Protein AF-A0A3C1NM26-F1 (afdb_monomer_lite)

Structure (mmCIF, N/CA/C/O backbone):
data_AF-A0A3C1NM26-F1
#
_entry.id   AF-A0A3C1NM26-F1
#
loop_
_atom_site.group_PDB
_atom_site.id
_atom_site.type_symbol
_atom_site.label_atom_id
_atom_site.label_alt_id
_atom_site.label_comp_id
_atom_site.label_asym_id
_atom_site.label_entity_id
_atom_site.label_seq_id
_atom_site.pdbx_PDB_ins_code
_atom_site.Cartn_x
_atom_site.Cartn_y
_atom_site.Cartn_z
_atom_site.occupancy
_atom_site.B_iso_or_equiv
_atom_site.auth_seq_id
_atom_site.auth_comp_id
_atom_site.auth_asym_id
_atom_site.auth_atom_id
_atom_site.pdbx_PDB_model_num
ATOM 1 N N . MET A 1 1 ? -6.626 4.880 2.590 1.00 86.81 1 MET A N 1
ATOM 2 C CA . MET A 1 1 ? -6.699 4.182 1.285 1.00 86.81 1 MET A CA 1
ATOM 3 C C . MET A 1 1 ? -6.363 5.218 0.241 1.00 86.81 1 MET A C 1
ATOM 5 O O . MET A 1 1 ? -7.243 5.890 -0.277 1.00 86.81 1 MET A O 1
ATOM 9 N N . ASP A 1 2 ? -5.076 5.455 0.057 1.00 85.88 2 ASP A N 1
ATOM 10 C CA . ASP A 1 2 ? -4.601 6.745 -0.456 1.00 85.88 2 ASP A CA 1
ATOM 11 C C . ASP A 1 2 ? -4.598 6.778 -1.980 1.00 85.88 2 ASP A C 1
ATOM 13 O O . ASP A 1 2 ? -4.963 7.789 -2.575 1.00 85.88 2 ASP A O 1
ATOM 17 N N . GLU A 1 3 ? -4.393 5.615 -2.599 1.00 87.75 3 GLU A N 1
ATOM 18 C CA . GLU A 1 3 ? -4.635 5.379 -4.024 1.00 87.75 3 GLU A CA 1
ATOM 19 C C . GLU A 1 3 ? -6.073 5.726 -4.453 1.00 87.75 3 GLU A C 1
ATOM 21 O O . GLU A 1 3 ? -6.319 6.004 -5.627 1.00 87.75 3 GLU A O 1
ATOM 26 N N . ASN A 1 4 ? -7.035 5.823 -3.520 1.00 86.75 4 ASN A N 1
ATOM 27 C CA . ASN A 1 4 ? -8.385 6.309 -3.835 1.00 86.75 4 ASN A CA 1
ATOM 28 C C . ASN A 1 4 ? -8.391 7.764 -4.332 1.00 86.75 4 ASN A C 1
ATOM 30 O O . ASN A 1 4 ? -9.404 8.188 -4.877 1.00 86.75 4 ASN A O 1
ATOM 34 N N . GLN A 1 5 ? -7.291 8.521 -4.227 1.00 84.62 5 GLN A N 1
ATOM 35 C CA . GLN A 1 5 ? -7.141 9.813 -4.913 1.00 84.62 5 GLN A CA 1
ATOM 36 C C . GLN A 1 5 ? -7.329 9.704 -6.438 1.00 84.62 5 GLN A C 1
ATOM 38 O O . GLN A 1 5 ? -7.802 10.647 -7.072 1.00 84.62 5 GLN A O 1
ATOM 43 N N . HIS A 1 6 ? -6.995 8.545 -7.016 1.00 84.19 6 HIS A N 1
ATOM 44 C CA . HIS A 1 6 ? -7.166 8.251 -8.437 1.00 84.19 6 HIS A CA 1
ATOM 45 C C . HIS A 1 6 ? -8.546 7.647 -8.747 1.00 84.19 6 HIS A C 1
ATOM 47 O O . HIS A 1 6 ? -8.940 7.582 -9.911 1.00 84.19 6 HIS A O 1
ATOM 53 N N . SER A 1 7 ? -9.301 7.232 -7.723 1.00 84.12 7 SER A N 1
ATOM 54 C CA . SER A 1 7 ? -10.631 6.638 -7.882 1.00 84.12 7 SER A CA 1
ATOM 55 C C . SER A 1 7 ? -11.644 7.650 -8.402 1.00 84.12 7 SER A C 1
ATOM 57 O O . SER A 1 7 ? -11.643 8.807 -7.988 1.00 84.12 7 SER A O 1
ATOM 59 N N . LYS A 1 8 ? -12.563 7.225 -9.274 1.00 82.00 8 LYS A N 1
ATOM 60 C CA . LYS A 1 8 ? -13.692 8.069 -9.705 1.00 82.00 8 LYS A CA 1
ATOM 61 C C . LYS A 1 8 ? -14.776 8.184 -8.630 1.00 82.00 8 LYS A C 1
ATOM 63 O O . LYS A 1 8 ? -15.408 9.228 -8.520 1.00 82.00 8 LYS A O 1
ATOM 68 N N . THR A 1 9 ? -14.973 7.127 -7.845 1.00 84.00 9 THR A N 1
ATOM 69 C CA . THR A 1 9 ? -16.092 6.971 -6.902 1.00 84.00 9 THR A CA 1
ATOM 70 C C . THR A 1 9 ? -15.680 7.251 -5.460 1.00 84.00 9 THR A C 1
ATOM 72 O O . THR A 1 9 ? -16.409 7.909 -4.723 1.00 84.00 9 THR A O 1
ATOM 75 N N . ASN A 1 10 ? -14.490 6.793 -5.065 1.00 84.69 10 ASN A N 1
ATOM 76 C CA . ASN A 1 10 ? -14.032 6.816 -3.677 1.00 84.69 10 ASN A CA 1
ATOM 77 C C . ASN A 1 10 ? -12.999 7.914 -3.381 1.00 84.69 10 ASN A C 1
ATOM 79 O O . ASN A 1 10 ? -12.420 7.931 -2.293 1.00 84.69 10 ASN A O 1
ATOM 83 N N . ASN A 1 11 ? -12.749 8.840 -4.310 1.00 82.38 11 ASN A N 1
ATOM 84 C CA . ASN A 1 11 ? -11.894 9.989 -4.016 1.00 82.38 11 ASN A CA 1
ATOM 85 C C . ASN A 1 11 ? -12.541 10.919 -2.974 1.00 82.38 11 ASN A C 1
ATOM 87 O O . ASN A 1 11 ? -13.745 10.880 -2.711 1.00 82.38 11 ASN A O 1
ATOM 91 N N . ALA A 1 12 ? -11.731 11.786 -2.364 1.00 82.81 12 ALA A N 1
ATOM 92 C CA . ALA A 1 12 ? -12.215 12.706 -1.339 1.00 82.81 12 ALA A CA 1
ATOM 93 C C . ALA A 1 12 ? -13.245 13.731 -1.865 1.00 82.81 12 ALA A C 1
ATOM 95 O O . ALA A 1 12 ? -14.026 14.270 -1.075 1.00 82.81 12 ALA A O 1
ATOM 96 N N . GLY A 1 13 ? -13.294 13.965 -3.179 1.00 75.69 13 GLY A N 1
ATOM 97 C CA . GLY A 1 13 ? -14.232 14.879 -3.829 1.00 75.69 13 GLY A CA 1
ATOM 98 C C . GLY A 1 13 ? -13.979 16.351 -3.515 1.00 75.69 13 GLY A C 1
ATOM 99 O O . GLY A 1 13 ? -14.905 17.148 -3.606 1.00 75.69 13 GLY A O 1
ATOM 100 N N . TYR A 1 14 ? -12.764 16.709 -3.090 1.00 71.75 14 TYR A N 1
ATOM 101 C CA . TYR A 1 14 ? -12.382 18.109 -2.943 1.00 71.75 14 TYR A CA 1
ATOM 102 C C . TYR A 1 14 ? -11.959 18.663 -4.299 1.00 71.75 14 TYR A C 1
ATOM 104 O O . TYR A 1 14 ? -11.082 18.109 -4.963 1.00 71.75 14 TYR A O 1
ATOM 112 N N . GLU A 1 15 ? -12.600 19.751 -4.701 1.00 63.25 15 GLU A N 1
ATOM 113 C CA . GLU A 1 15 ? -12.245 20.493 -5.901 1.00 63.25 15 GLU A CA 1
ATOM 114 C C . GLU A 1 15 ? -11.021 21.365 -5.609 1.00 63.25 15 GLU A C 1
ATOM 116 O O . GLU A 1 15 ? -10.991 22.107 -4.626 1.00 63.25 15 GLU A O 1
ATOM 121 N N . ASN A 1 16 ? -10.006 21.278 -6.466 1.00 62.09 16 ASN A N 1
ATOM 122 C CA . ASN A 1 16 ? -8.919 22.250 -6.483 1.00 62.09 16 ASN A CA 1
ATOM 123 C C . ASN A 1 16 ? -9.292 23.366 -7.458 1.00 62.09 16 ASN A C 1
ATOM 125 O O . ASN A 1 16 ? -9.842 23.098 -8.527 1.00 62.09 16 ASN A O 1
ATOM 129 N N . SER A 1 17 ? -8.952 24.611 -7.128 1.00 60.31 17 SER A N 1
ATOM 130 C CA . SER A 1 17 ? -9.047 25.698 -8.096 1.00 60.31 17 SER A CA 1
ATOM 131 C C . SER A 1 17 ? -8.070 25.442 -9.247 1.00 60.31 17 SER A C 1
ATOM 133 O O . SER A 1 17 ? -6.880 25.209 -9.041 1.00 60.31 17 SER A O 1
ATOM 135 N N . SER A 1 18 ? -8.570 25.467 -10.481 1.00 62.97 18 SER A N 1
ATOM 136 C CA . SER A 1 18 ? -7.730 25.399 -11.674 1.00 62.97 18 SER A CA 1
ATOM 137 C C . SER A 1 18 ? -7.394 26.809 -12.148 1.00 62.97 18 SER A C 1
ATOM 139 O O . SER A 1 18 ? -8.299 27.610 -12.385 1.00 62.97 18 SER A O 1
ATOM 141 N N . SER A 1 19 ? -6.112 27.104 -12.348 1.00 64.56 19 SER A N 1
ATOM 142 C CA . SER A 1 19 ? -5.678 28.247 -13.151 1.00 64.56 19 SER A CA 1
ATOM 143 C C . SER A 1 19 ? -5.248 27.753 -14.532 1.00 64.56 19 SER A C 1
ATOM 145 O O . SER A 1 19 ? -4.568 26.736 -14.665 1.00 64.56 19 SER A O 1
ATOM 147 N N . MET A 1 20 ? -5.666 28.455 -15.584 1.00 67.06 20 MET A N 1
ATOM 148 C CA . MET A 1 20 ? -5.214 28.158 -16.940 1.00 67.06 20 MET A CA 1
ATOM 149 C C . MET A 1 20 ? -3.918 28.927 -17.192 1.00 67.06 20 MET A C 1
ATOM 151 O O . MET A 1 20 ? -3.912 30.159 -17.223 1.00 67.06 20 MET A O 1
ATOM 155 N N . ASN A 1 21 ? -2.806 28.206 -17.333 1.00 68.62 21 ASN A N 1
ATOM 156 C CA . ASN A 1 21 ? -1.536 28.823 -17.700 1.00 68.62 21 ASN A CA 1
ATOM 157 C C . ASN A 1 21 ? -1.625 29.414 -19.112 1.00 68.62 21 ASN A C 1
ATOM 159 O O . ASN A 1 21 ? -2.194 28.801 -20.011 1.00 68.62 21 ASN A O 1
ATOM 163 N N . LYS A 1 22 ? -1.018 30.592 -19.322 1.00 75.12 22 LYS A N 1
ATOM 164 C CA . LYS A 1 22 ? -0.986 31.256 -20.641 1.00 75.12 22 LYS A CA 1
ATOM 165 C C . LYS A 1 22 ? -0.245 30.439 -21.707 1.00 75.12 22 LYS A C 1
ATOM 167 O O . LYS A 1 22 ? -0.529 30.602 -22.885 1.00 75.12 22 LYS A O 1
ATOM 172 N N . ASN A 1 23 ? 0.663 29.560 -21.281 1.00 79.44 23 ASN A N 1
ATOM 173 C CA . ASN A 1 23 ? 1.383 28.616 -22.129 1.00 79.44 23 ASN A CA 1
ATOM 174 C C . ASN A 1 23 ? 1.141 27.201 -21.583 1.00 79.44 23 ASN A C 1
ATOM 176 O O . ASN A 1 23 ? 1.541 26.904 -20.456 1.00 79.44 23 ASN A O 1
ATOM 180 N N . LEU A 1 24 ? 0.475 26.346 -22.359 1.00 78.44 24 LEU A N 1
ATOM 181 C CA . LEU A 1 24 ? 0.232 24.938 -22.029 1.00 78.44 24 LEU A CA 1
ATOM 182 C C . LEU A 1 24 ? 1.109 24.058 -22.924 1.00 78.44 24 LEU A C 1
ATOM 184 O O . LEU A 1 24 ? 1.136 24.258 -24.137 1.00 78.44 24 LEU A O 1
ATOM 188 N N . THR A 1 25 ? 1.821 23.093 -22.337 1.00 79.88 25 THR A N 1
ATOM 189 C CA . THR A 1 25 ? 2.513 22.047 -23.107 1.00 79.88 25 THR A CA 1
ATOM 190 C C . THR A 1 25 ? 1.538 20.924 -23.463 1.00 79.88 25 THR A C 1
ATOM 192 O O . THR A 1 25 ? 0.480 20.801 -22.836 1.00 79.88 25 THR A O 1
ATOM 195 N N . ALA A 1 26 ? 1.881 20.082 -24.440 1.00 76.31 26 ALA A N 1
ATOM 196 C CA . ALA A 1 26 ? 1.062 18.922 -24.799 1.00 76.31 26 ALA A CA 1
ATOM 197 C C . ALA A 1 26 ? 0.849 17.989 -23.590 1.00 76.31 26 ALA A C 1
ATOM 199 O O . ALA A 1 26 ? -0.273 17.578 -23.309 1.00 76.31 26 ALA A O 1
ATOM 200 N N . GLU A 1 27 ? 1.886 17.779 -22.777 1.00 72.38 27 GLU A N 1
ATOM 201 C CA . GLU A 1 27 ? 1.822 16.956 -21.562 1.00 72.38 27 GLU A CA 1
ATOM 202 C C . GLU A 1 27 ? 0.942 17.579 -20.470 1.00 72.38 27 GLU A C 1
ATOM 204 O O . GLU A 1 27 ? 0.434 16.875 -19.595 1.00 72.38 27 GLU A O 1
ATOM 209 N N . ALA A 1 28 ? 0.791 18.908 -20.459 1.00 70.75 28 ALA A N 1
ATOM 210 C CA . ALA A 1 28 ? -0.127 19.590 -19.553 1.00 70.75 28 ALA A CA 1
ATOM 211 C C . ALA A 1 28 ? -1.585 19.411 -20.005 1.00 70.75 28 ALA A C 1
ATOM 213 O O . ALA A 1 28 ? -2.465 19.240 -19.164 1.00 70.75 28 ALA A O 1
ATOM 214 N N . ILE A 1 29 ? -1.837 19.406 -21.318 1.00 71.88 29 ILE A N 1
ATOM 215 C CA . ILE A 1 29 ? -3.165 19.164 -21.898 1.00 71.88 29 ILE A CA 1
ATOM 216 C C . ILE A 1 29 ? -3.600 17.715 -21.651 1.00 71.88 29 ILE A C 1
ATOM 218 O O . ILE A 1 29 ? -4.702 17.495 -21.147 1.00 71.88 29 ILE A O 1
ATOM 222 N N . ASP A 1 30 ? -2.720 16.743 -21.892 1.00 69.69 30 ASP A N 1
ATOM 223 C CA . ASP A 1 30 ? -2.999 15.325 -21.632 1.00 69.69 30 ASP A CA 1
ATOM 224 C C . ASP A 1 30 ? -3.295 15.062 -20.150 1.00 69.69 30 ASP A C 1
ATOM 226 O O . ASP A 1 30 ? -4.220 14.323 -19.810 1.00 69.69 30 ASP A O 1
ATOM 230 N N . ARG A 1 31 ? -2.575 15.735 -19.242 1.00 66.75 31 ARG A N 1
ATOM 231 C CA . ARG A 1 31 ? -2.843 15.679 -17.796 1.00 66.75 31 ARG A CA 1
ATOM 232 C C . ARG A 1 31 ? -4.226 16.203 -17.419 1.00 66.75 31 ARG A C 1
ATOM 234 O O . ARG A 1 31 ? -4.862 15.651 -16.523 1.00 66.75 31 ARG A O 1
ATOM 241 N N . ILE A 1 32 ? -4.701 17.249 -18.094 1.00 67.44 32 ILE A N 1
ATOM 242 C CA . ILE A 1 32 ? -6.042 17.812 -17.873 1.00 67.44 32 ILE A CA 1
ATOM 243 C C . ILE A 1 32 ? -7.125 16.856 -18.396 1.00 67.44 32 ILE A C 1
ATOM 245 O O . ILE A 1 32 ? -8.176 16.718 -17.772 1.00 67.44 32 ILE A O 1
ATOM 249 N N . GLN A 1 33 ? -6.867 16.163 -19.507 1.00 62.53 33 GLN A N 1
ATOM 250 C CA . GLN A 1 33 ? -7.799 15.202 -20.110 1.00 62.53 33 GLN A CA 1
ATOM 251 C C . GLN A 1 33 ? -7.782 13.816 -19.421 1.00 62.53 33 GLN A C 1
ATOM 253 O O . GLN A 1 33 ? -8.712 13.025 -19.574 1.00 62.53 33 GLN A O 1
ATOM 258 N N . GLY A 1 34 ? -6.743 13.519 -18.636 1.00 55.00 34 GLY A N 1
ATOM 259 C CA . GLY A 1 34 ? -6.292 12.171 -18.276 1.00 55.00 34 GLY A CA 1
ATOM 260 C C . GLY A 1 34 ? -7.009 11.405 -17.156 1.00 55.00 34 GLY A C 1
ATOM 261 O O . GLY A 1 34 ? -6.389 10.533 -16.547 1.00 55.00 34 GLY A O 1
ATOM 262 N N . LYS A 1 35 ? -8.294 11.635 -16.864 1.00 56.75 35 LYS A N 1
ATOM 263 C CA . LYS A 1 35 ? -9.039 10.713 -15.975 1.00 56.75 35 LYS A CA 1
ATOM 264 C C . LYS A 1 35 ? -9.728 9.616 -16.794 1.00 56.75 35 LYS A C 1
ATOM 266 O O . LYS A 1 35 ? -10.926 9.677 -17.051 1.00 56.75 35 LYS A O 1
ATOM 271 N N . SER A 1 36 ? -8.935 8.615 -17.195 1.00 56.78 36 SER A N 1
ATOM 272 C CA . SER A 1 36 ? -9.355 7.441 -17.987 1.00 56.78 36 SER A CA 1
ATOM 273 C C . SER A 1 36 ? -10.564 6.695 -17.405 1.00 56.78 36 SER A C 1
ATOM 275 O O . SER A 1 36 ? -10.820 6.792 -16.210 1.00 56.78 36 SER A O 1
ATOM 277 N N . ASP A 1 37 ? -11.229 5.852 -18.200 1.00 57.34 37 ASP A N 1
ATOM 278 C CA . ASP A 1 37 ? -12.373 5.014 -17.788 1.00 57.34 37 ASP A CA 1
ATOM 279 C C . ASP A 1 37 ? -12.078 3.860 -16.827 1.00 57.34 37 ASP A C 1
ATOM 281 O O . ASP A 1 37 ? -13.012 3.245 -16.317 1.00 57.34 37 ASP A O 1
ATOM 285 N N . LYS A 1 38 ? -10.808 3.597 -16.507 1.00 69.12 38 LYS A N 1
ATOM 286 C CA . LYS A 1 38 ? -10.444 2.583 -15.512 1.00 69.12 38 LYS A CA 1
ATOM 287 C C . LYS A 1 38 ? -10.829 3.013 -14.092 1.00 69.12 38 LYS A C 1
ATOM 289 O O . LYS A 1 38 ? -10.622 4.159 -13.690 1.00 69.12 38 LYS A O 1
ATOM 294 N N . GLU A 1 39 ? -11.349 2.063 -13.317 1.00 81.19 39 GLU A N 1
ATOM 295 C CA . GLU A 1 39 ? -11.580 2.229 -11.883 1.00 81.19 39 GLU A CA 1
ATOM 296 C C . GLU A 1 39 ? -10.255 2.054 -11.129 1.00 81.19 39 GLU A C 1
ATOM 298 O O . GLU A 1 39 ? -9.791 0.939 -10.906 1.00 81.19 39 GLU A O 1
ATOM 303 N N . TYR A 1 40 ? -9.612 3.171 -10.786 1.00 87.19 40 TYR A N 1
ATOM 304 C CA . TYR A 1 40 ? -8.427 3.184 -9.925 1.00 87.19 40 TYR A CA 1
ATOM 305 C C . TYR A 1 40 ? -8.799 3.292 -8.443 1.00 87.19 40 TYR A C 1
ATOM 307 O O . TYR A 1 40 ? -9.935 3.602 -8.073 1.00 87.19 40 TYR A O 1
ATOM 315 N N . GLY A 1 41 ? -7.792 3.113 -7.592 1.00 88.69 41 GLY A N 1
ATOM 316 C CA . GLY A 1 41 ? -7.929 3.140 -6.144 1.00 88.69 41 GLY A CA 1
ATOM 317 C C . GLY A 1 41 ? -8.073 1.757 -5.527 1.00 88.69 41 GLY A C 1
ATOM 318 O O . GLY A 1 41 ? -8.192 0.746 -6.213 1.00 88.69 41 GLY A O 1
ATOM 319 N N . VAL A 1 42 ? -8.004 1.740 -4.201 1.00 92.25 42 VAL A N 1
ATOM 320 C CA . VAL A 1 42 ? -8.078 0.543 -3.371 1.00 92.25 42 VAL A CA 1
ATOM 321 C C . VAL A 1 42 ? -9.489 -0.024 -3.388 1.00 92.25 42 VAL A C 1
ATOM 323 O O . VAL A 1 42 ? -10.437 0.592 -2.892 1.00 92.25 42 VAL A O 1
ATOM 326 N N . ASN A 1 43 ? -9.584 -1.258 -3.860 1.00 92.56 43 ASN A N 1
ATOM 327 C CA . ASN A 1 43 ? -10.767 -2.091 -3.798 1.00 92.56 43 ASN A CA 1
ATOM 328 C C . ASN A 1 43 ? -10.634 -3.030 -2.601 1.00 92.56 43 ASN A C 1
ATOM 330 O O . ASN A 1 43 ? -9.824 -3.953 -2.623 1.00 92.56 43 ASN A O 1
ATOM 334 N N . ILE A 1 44 ? -11.426 -2.816 -1.550 1.00 95.44 44 ILE A N 1
ATOM 335 C CA . ILE A 1 44 ? -11.491 -3.762 -0.430 1.00 95.44 44 ILE A CA 1
ATOM 336 C C . ILE A 1 44 ? -12.366 -4.941 -0.853 1.00 95.44 44 ILE A C 1
ATOM 338 O O . ILE A 1 44 ? -13.558 -4.778 -1.110 1.00 95.44 44 ILE A O 1
ATOM 342 N N . ARG A 1 45 ? -11.782 -6.137 -0.911 1.00 96.12 45 ARG A N 1
ATOM 343 C CA . ARG A 1 45 ? -12.486 -7.380 -1.254 1.00 96.12 45 ARG A CA 1
ATOM 344 C C . ARG A 1 45 ? -13.075 -8.043 -0.028 1.00 96.12 45 ARG A C 1
ATOM 346 O O . ARG A 1 45 ? -14.202 -8.538 -0.059 1.00 96.12 45 ARG A O 1
ATOM 353 N N . LYS A 1 46 ? -12.317 -8.050 1.067 1.00 97.06 46 LYS A N 1
ATOM 354 C CA . LYS A 1 46 ? -12.700 -8.765 2.280 1.00 97.06 46 LYS A CA 1
ATOM 355 C C . LYS A 1 46 ? -12.090 -8.121 3.513 1.00 97.06 46 LYS A C 1
ATOM 357 O O . LYS A 1 46 ? -10.936 -7.712 3.503 1.00 97.06 46 LYS A O 1
ATOM 362 N N . VAL A 1 47 ? -12.853 -8.106 4.601 1.00 98.06 47 VAL A N 1
ATOM 363 C CA . VAL A 1 47 ? -12.347 -7.799 5.941 1.00 98.06 47 VAL A CA 1
ATOM 364 C C . VAL A 1 47 ? -12.821 -8.898 6.877 1.00 98.06 47 VAL A C 1
ATOM 366 O O . VAL A 1 47 ? -14.017 -9.197 6.937 1.00 98.06 47 VAL A O 1
ATOM 369 N N . THR A 1 48 ? -11.894 -9.530 7.591 1.00 98.12 48 THR A N 1
ATOM 370 C CA . THR A 1 48 ? -12.209 -10.633 8.506 1.00 98.12 48 THR A CA 1
ATOM 371 C C . THR A 1 48 ? -11.461 -10.509 9.816 1.00 98.12 48 THR A C 1
ATOM 373 O O . THR A 1 48 ? -10.414 -9.879 9.885 1.00 98.12 48 THR A O 1
ATOM 376 N N . THR A 1 49 ? -11.926 -11.197 10.853 1.00 97.12 49 THR A N 1
ATOM 377 C CA . THR A 1 49 ? -11.087 -11.519 12.011 1.00 97.12 49 THR A CA 1
ATOM 378 C C . THR A 1 49 ? -9.863 -12.329 11.571 1.00 97.12 49 THR A C 1
ATOM 380 O O . THR A 1 49 ? -9.835 -12.886 10.468 1.00 97.12 49 THR A O 1
ATOM 383 N N . ALA A 1 50 ? -8.874 -12.467 12.457 1.00 95.88 50 ALA A N 1
ATOM 384 C CA . ALA A 1 50 ? -7.731 -13.357 12.238 1.00 95.88 50 ALA A CA 1
ATOM 385 C C . ALA A 1 50 ? -8.140 -14.805 11.885 1.00 95.88 50 ALA A C 1
ATOM 387 O O . ALA A 1 50 ? -7.443 -15.473 11.131 1.00 95.88 50 ALA A O 1
ATOM 388 N N . THR A 1 51 ? -9.290 -15.271 12.386 1.00 95.81 51 THR A N 1
ATOM 389 C CA . THR A 1 51 ? -9.837 -16.618 12.138 1.00 95.81 51 THR A CA 1
ATOM 390 C C . THR A 1 51 ? -10.665 -16.727 10.853 1.00 95.81 51 THR A C 1
ATOM 392 O O . THR A 1 51 ? -11.214 -17.788 10.575 1.00 95.81 51 THR A O 1
ATOM 395 N N . GLY A 1 52 ? -10.800 -15.646 10.077 1.00 96.56 52 GLY A N 1
ATOM 396 C CA . GLY A 1 52 ? -11.528 -15.643 8.804 1.00 96.56 52 GLY A CA 1
ATOM 397 C C . GLY A 1 52 ? -13.020 -15.305 8.893 1.00 96.56 52 GLY A C 1
ATOM 398 O O . GLY A 1 52 ? -13.687 -15.270 7.857 1.00 96.56 52 GLY A O 1
ATOM 399 N N . THR A 1 53 ? -13.550 -14.995 10.081 1.00 96.94 53 THR A N 1
ATOM 400 C CA . THR A 1 53 ? -14.950 -14.573 10.250 1.00 96.94 53 THR A CA 1
ATOM 401 C C . THR A 1 53 ? -15.155 -13.175 9.658 1.00 96.94 53 THR A C 1
ATOM 403 O O . THR A 1 53 ? -14.402 -12.271 10.026 1.00 96.94 53 THR A O 1
ATOM 406 N N . PRO A 1 54 ? -16.149 -12.946 8.778 1.00 97.88 54 PRO A N 1
ATOM 407 C CA . PRO A 1 54 ? -16.402 -11.625 8.204 1.00 97.88 54 PRO A CA 1
ATOM 408 C C . PRO A 1 54 ? -16.639 -10.546 9.267 1.00 97.88 54 PRO A C 1
ATOM 410 O O . PRO A 1 54 ? -17.383 -10.760 10.225 1.00 97.88 54 PRO A O 1
ATOM 413 N N . LEU A 1 55 ? -16.027 -9.378 9.077 1.00 97.94 55 LEU A N 1
ATOM 414 C CA . LEU A 1 55 ? -16.255 -8.187 9.895 1.00 97.94 55 LEU A CA 1
ATOM 415 C C . LEU A 1 55 ? -17.123 -7.186 9.139 1.00 97.94 55 LEU A C 1
ATOM 417 O O . LEU A 1 55 ? -17.019 -7.050 7.921 1.00 97.94 55 LEU A O 1
ATOM 421 N N . LYS A 1 56 ? -17.963 -6.454 9.874 1.00 97.38 56 LYS A N 1
ATOM 422 C CA . LYS A 1 56 ? -18.691 -5.318 9.309 1.00 97.38 56 LYS A CA 1
ATOM 423 C C . LYS A 1 56 ? -17.721 -4.158 9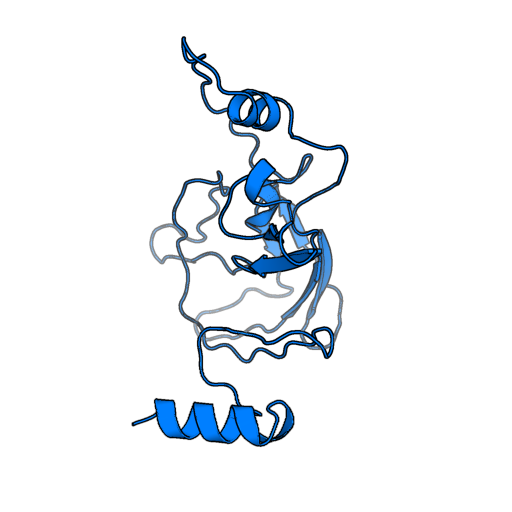.118 1.00 97.38 56 LYS A C 1
ATOM 425 O O . LYS A 1 56 ? -16.929 -3.848 10.007 1.00 97.38 56 LYS A O 1
ATOM 430 N N . TYR A 1 57 ? -17.792 -3.519 7.961 1.00 96.94 57 TYR A N 1
ATOM 431 C CA . TYR A 1 57 ? -17.014 -2.328 7.667 1.00 96.94 57 TYR A CA 1
ATOM 432 C C . TYR A 1 57 ? -17.817 -1.376 6.784 1.00 96.94 57 TYR A C 1
ATOM 434 O O . TYR A 1 57 ? -18.797 -1.758 6.145 1.00 96.94 57 TYR A O 1
ATOM 442 N N . THR A 1 58 ? -17.415 -0.112 6.771 1.00 96.25 58 THR A N 1
ATOM 443 C CA . THR A 1 58 ? -17.994 0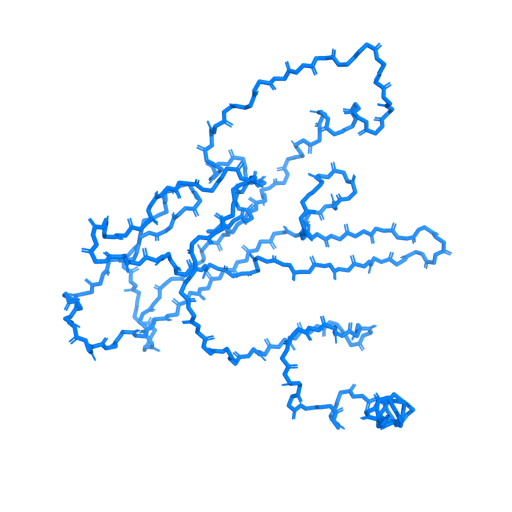.927 5.920 1.00 96.25 58 THR A CA 1
ATOM 444 C C . THR A 1 58 ? -16.863 1.663 5.224 1.00 96.25 58 THR A C 1
ATOM 446 O O . THR A 1 58 ? -15.956 2.175 5.884 1.00 96.25 58 THR A O 1
ATOM 449 N N . ILE A 1 59 ? -16.916 1.711 3.894 1.00 93.88 59 ILE A N 1
ATOM 450 C CA . ILE A 1 59 ? -16.027 2.547 3.087 1.00 93.88 59 ILE A CA 1
ATOM 451 C C . ILE A 1 59 ? -16.661 3.929 2.986 1.00 93.88 59 ILE A C 1
ATOM 453 O O . ILE A 1 59 ? -17.809 4.067 2.576 1.00 93.88 59 ILE A O 1
ATOM 457 N N . GLN A 1 60 ? -15.900 4.947 3.363 1.00 91.38 60 GLN A N 1
ATOM 458 C CA . GLN A 1 60 ? -16.262 6.346 3.223 1.00 91.38 60 GLN A CA 1
ATOM 459 C C . GLN A 1 60 ? -15.126 7.053 2.490 1.00 91.38 60 GLN A C 1
ATOM 461 O O . GLN A 1 60 ? -14.159 7.503 3.112 1.00 91.38 60 GLN A O 1
ATOM 466 N N . LYS A 1 61 ? -15.260 7.153 1.163 1.00 91.06 61 LYS A N 1
ATOM 467 C CA . LYS A 1 61 ? -14.271 7.768 0.271 1.00 91.06 61 LYS A CA 1
ATOM 468 C C . LYS A 1 61 ? -12.874 7.145 0.457 1.00 91.06 61 LYS A C 1
ATOM 470 O O . LYS A 1 61 ? -12.686 5.960 0.185 1.00 91.06 61 LYS A O 1
ATOM 475 N N . THR A 1 62 ? -11.887 7.897 0.948 1.00 90.56 62 THR A N 1
ATOM 476 C CA . THR A 1 62 ? -10.504 7.411 1.102 1.00 90.56 62 THR A CA 1
ATOM 477 C C . THR A 1 62 ? -10.274 6.671 2.426 1.00 90.56 62 THR A C 1
ATOM 479 O O . THR A 1 62 ? -9.141 6.282 2.730 1.00 90.56 62 THR A O 1
ATOM 482 N N . MET A 1 63 ? -11.324 6.486 3.234 1.00 91.75 63 MET A N 1
ATOM 483 C CA . MET A 1 63 ? -11.274 5.912 4.581 1.00 91.75 63 MET A CA 1
ATOM 484 C C . MET A 1 63 ? -12.172 4.681 4.707 1.00 91.75 63 MET A C 1
ATOM 486 O O . MET A 1 63 ? -13.209 4.579 4.058 1.00 91.75 63 MET A O 1
ATOM 490 N N . MET A 1 64 ? -11.778 3.744 5.568 1.00 94.75 64 MET A N 1
ATOM 491 C CA . MET A 1 64 ? -12.578 2.574 5.923 1.00 94.75 64 MET A CA 1
ATOM 492 C C . MET A 1 64 ? -12.714 2.514 7.442 1.00 94.75 64 MET A C 1
ATOM 494 O O . MET A 1 64 ? -11.712 2.568 8.154 1.00 94.75 64 MET A O 1
ATOM 498 N N . ARG A 1 65 ? -13.946 2.376 7.936 1.00 94.88 65 ARG A N 1
ATOM 499 C CA . ARG A 1 65 ? -14.222 2.071 9.343 1.00 94.88 65 ARG A CA 1
ATOM 500 C C . ARG A 1 65 ? -14.516 0.585 9.475 1.00 94.88 65 ARG A C 1
ATOM 502 O O . ARG A 1 65 ? -15.401 0.090 8.787 1.00 94.88 65 ARG A O 1
ATOM 509 N N . VAL A 1 66 ? -13.801 -0.101 10.360 1.00 95.44 66 VAL A N 1
ATOM 510 C CA . VAL A 1 66 ? -14.079 -1.497 10.723 1.00 95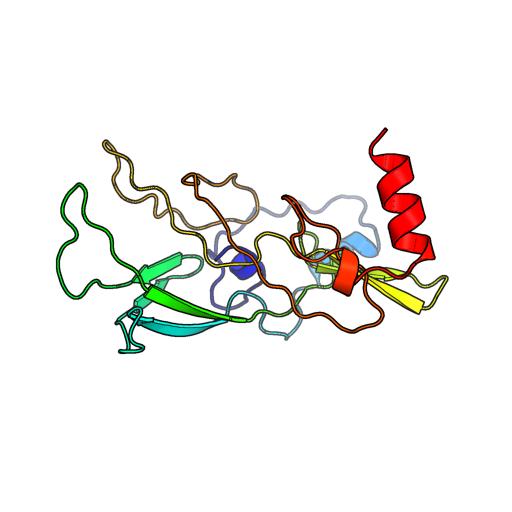.44 66 VAL A CA 1
ATOM 511 C C . VAL A 1 66 ? -14.804 -1.507 12.064 1.00 95.44 66 VAL A C 1
ATOM 513 O O . VAL A 1 66 ? -14.306 -0.946 13.040 1.00 95.44 66 VAL A O 1
ATOM 516 N N . ASP A 1 67 ? -15.973 -2.137 12.112 1.00 94.19 67 ASP A N 1
ATOM 517 C CA . ASP A 1 67 ? -16.777 -2.231 13.325 1.00 94.19 67 ASP A CA 1
ATOM 518 C C . ASP A 1 67 ? -16.319 -3.457 14.128 1.00 94.19 67 ASP A C 1
ATOM 520 O O . ASP A 1 67 ? -16.491 -4.609 13.714 1.00 94.19 67 ASP A O 1
ATOM 524 N N . LEU A 1 68 ? -15.696 -3.209 15.282 1.00 94.75 68 LEU A N 1
ATOM 525 C CA . LEU A 1 68 ? -15.206 -4.276 16.149 1.00 94.75 68 LEU A CA 1
ATOM 526 C C . LEU A 1 68 ? -16.375 -5.001 16.838 1.00 94.75 68 LEU A C 1
ATOM 528 O O . LEU A 1 68 ? -17.296 -4.339 17.318 1.00 94.75 68 LEU A O 1
ATOM 532 N N . PRO A 1 69 ? -16.330 -6.342 16.977 1.00 92.75 69 PRO A N 1
ATOM 533 C CA . PRO A 1 69 ? -17.379 -7.088 17.675 1.00 92.75 69 PRO A CA 1
ATOM 534 C C . PRO A 1 69 ? -17.523 -6.709 19.151 1.00 92.75 69 PRO A C 1
ATOM 536 O O . PRO A 1 69 ? -18.591 -6.896 19.725 1.00 92.75 69 PRO A O 1
ATOM 539 N N . GLN A 1 70 ? -16.440 -6.230 19.769 1.00 93.62 70 GLN A N 1
ATOM 540 C CA . GLN A 1 70 ? -16.374 -5.780 21.157 1.00 93.62 70 GLN A CA 1
ATOM 541 C C . GLN A 1 70 ? -15.490 -4.526 21.253 1.00 93.62 70 GLN A C 1
ATOM 543 O O . GLN A 1 70 ? -14.523 -4.417 20.492 1.00 93.62 70 GLN A O 1
ATOM 548 N N . PRO A 1 71 ? -15.772 -3.598 22.188 1.00 93.44 71 PRO A N 1
ATOM 549 C CA . PRO A 1 71 ? -14.910 -2.445 22.432 1.00 93.44 71 PRO A CA 1
ATOM 550 C C . PRO A 1 71 ? -13.481 -2.862 22.799 1.00 93.44 71 PRO A C 1
ATOM 552 O O . PRO A 1 71 ? -13.282 -3.711 23.669 1.00 93.44 71 PRO A O 1
ATOM 555 N N . LEU A 1 72 ? -12.491 -2.227 22.169 1.00 93.56 72 LEU A N 1
ATOM 556 C CA . LEU A 1 72 ? -11.076 -2.459 22.453 1.00 93.56 72 LEU A CA 1
ATOM 557 C C . LEU A 1 72 ? -10.627 -1.576 23.624 1.00 93.56 72 LEU A C 1
ATOM 559 O O . LEU A 1 72 ? -10.577 -0.353 23.500 1.00 93.56 72 LEU A O 1
ATOM 563 N N . LYS A 1 73 ? -10.314 -2.186 24.769 1.00 92.50 73 LYS A N 1
ATOM 564 C CA . LYS A 1 73 ? -9.826 -1.468 25.958 1.00 92.50 73 LYS A CA 1
ATOM 565 C C . LYS A 1 73 ? -8.321 -1.167 25.854 1.00 92.50 73 LYS A C 1
ATOM 567 O O . LYS A 1 73 ? -7.616 -1.863 25.120 1.00 92.50 73 LYS A O 1
ATOM 572 N N . PRO A 1 74 ? -7.793 -0.189 26.617 1.00 92.25 74 PRO A N 1
ATOM 573 C CA . PRO A 1 74 ? -6.356 0.076 26.672 1.00 92.25 74 PRO A CA 1
ATOM 574 C C . PRO A 1 74 ? -5.536 -1.191 26.955 1.00 92.25 74 PRO A C 1
ATOM 576 O O . PRO A 1 74 ? -5.906 -2.003 27.803 1.00 92.25 74 PRO A O 1
ATOM 579 N N . GLY A 1 75 ? -4.436 -1.370 26.221 1.00 92.81 75 GLY A N 1
ATOM 580 C CA . GLY A 1 75 ? -3.551 -2.537 26.330 1.00 92.81 75 GLY A CA 1
ATOM 581 C C . GLY A 1 75 ? -4.052 -3.809 25.635 1.00 92.81 75 GLY A C 1
ATOM 582 O O . GLY A 1 75 ? -3.300 -4.776 25.532 1.00 92.81 75 GLY A O 1
ATOM 583 N N . GLN A 1 76 ? -5.287 -3.833 25.125 1.00 95.12 76 GLN A N 1
ATOM 584 C CA . GLN A 1 76 ? -5.781 -4.967 24.348 1.00 95.12 76 GLN A CA 1
ATOM 585 C C . GLN A 1 76 ? -5.301 -4.914 22.896 1.00 95.12 76 GLN A C 1
ATOM 587 O O . GLN A 1 76 ? -5.043 -3.852 22.331 1.00 95.12 76 GLN A O 1
ATOM 592 N N . ARG A 1 77 ? -5.233 -6.093 22.272 1.00 94.25 77 ARG A N 1
ATOM 593 C CA . ARG A 1 77 ? -4.866 -6.266 20.867 1.00 94.25 77 ARG A CA 1
ATOM 594 C C . ARG A 1 77 ? -6.021 -6.893 20.101 1.00 94.25 77 ARG A C 1
ATOM 596 O O . ARG A 1 77 ? -6.600 -7.880 20.545 1.00 94.25 77 ARG A O 1
ATOM 603 N N . PHE A 1 78 ? -6.289 -6.362 18.915 1.00 95.00 78 PHE A N 1
ATOM 604 C CA . PHE A 1 78 ? -7.185 -6.966 17.937 1.00 95.00 78 PHE A CA 1
ATOM 605 C C . PHE A 1 78 ? -6.411 -7.252 16.650 1.00 95.00 78 PHE A C 1
ATOM 607 O O . PHE A 1 78 ? -5.612 -6.425 16.212 1.00 95.00 78 PHE A O 1
ATOM 614 N N . VAL A 1 79 ? -6.620 -8.432 16.068 1.00 95.94 79 VAL A N 1
ATOM 615 C CA . VAL A 1 79 ? -5.974 -8.854 14.819 1.00 95.94 79 VAL A CA 1
ATOM 616 C C . VAL A 1 79 ? -7.059 -9.180 13.804 1.00 95.94 79 VAL A C 1
ATOM 618 O O . VAL A 1 79 ? -7.994 -9.933 14.089 1.00 95.94 79 VAL A O 1
ATOM 621 N N . PHE A 1 80 ? -6.925 -8.602 12.620 1.00 96.69 80 PHE A N 1
ATOM 622 C CA . PHE A 1 80 ? -7.859 -8.748 11.518 1.00 96.69 80 PHE A CA 1
ATOM 623 C C . PHE A 1 80 ? -7.094 -8.784 10.202 1.00 96.69 80 PHE A C 1
ATOM 625 O O . PHE A 1 80 ? -5.953 -8.329 10.126 1.00 96.69 80 PHE A O 1
ATOM 632 N N . ASN A 1 81 ? -7.742 -9.328 9.183 1.00 97.44 81 ASN A N 1
ATOM 633 C CA . ASN A 1 81 ? -7.205 -9.442 7.841 1.00 97.44 81 ASN A CA 1
ATOM 634 C C . ASN A 1 81 ? -7.990 -8.513 6.919 1.00 97.44 81 ASN A C 1
ATOM 636 O O . ASN A 1 81 ? -9.206 -8.349 7.073 1.00 97.44 81 ASN A O 1
ATOM 640 N N . VAL A 1 82 ? -7.290 -7.946 5.945 1.00 97.44 82 VAL A N 1
ATOM 641 C CA . VAL A 1 82 ? -7.872 -7.168 4.854 1.00 97.44 82 VAL A CA 1
ATOM 642 C C . VAL A 1 82 ? -7.370 -7.781 3.559 1.00 97.44 82 VAL A C 1
ATOM 644 O O . VAL A 1 82 ? -6.186 -8.077 3.445 1.00 97.44 82 VAL A O 1
ATOM 647 N N . ASP A 1 83 ? -8.274 -7.982 2.615 1.00 97.50 83 ASP A N 1
ATOM 648 C CA . ASP A 1 83 ? -7.973 -8.370 1.242 1.00 97.50 83 ASP A CA 1
ATOM 649 C C . ASP A 1 83 ? -8.293 -7.177 0.343 1.00 97.50 83 ASP A C 1
ATOM 651 O O . ASP A 1 83 ? -9.384 -6.598 0.451 1.00 97.50 83 ASP A O 1
ATOM 655 N N . TRP A 1 84 ? -7.329 -6.768 -0.477 1.00 95.88 84 TRP A N 1
ATOM 656 C CA . TRP A 1 84 ? -7.450 -5.599 -1.335 1.00 95.88 84 TRP A CA 1
ATOM 657 C C . TRP A 1 84 ? -6.625 -5.723 -2.613 1.00 95.88 84 TRP A C 1
ATOM 659 O O . TRP A 1 84 ? -5.595 -6.391 -2.651 1.00 95.88 84 TRP A O 1
ATOM 669 N N . ASP A 1 85 ? -7.049 -4.985 -3.633 1.00 94.19 85 ASP A N 1
ATOM 670 C CA . ASP A 1 85 ? -6.286 -4.751 -4.856 1.00 94.19 85 ASP A CA 1
ATOM 671 C C . ASP A 1 85 ? -6.469 -3.315 -5.343 1.00 94.19 85 ASP A C 1
ATOM 673 O O . ASP A 1 85 ? -7.343 -2.586 -4.872 1.00 94.19 85 ASP A O 1
ATOM 677 N N . TYR A 1 86 ? -5.613 -2.903 -6.272 1.00 91.75 86 TYR A N 1
ATOM 678 C CA . TYR A 1 86 ? -5.770 -1.681 -7.047 1.00 91.75 86 TYR A CA 1
ATOM 679 C C . TYR A 1 86 ? -4.954 -1.780 -8.337 1.00 91.75 86 TYR A C 1
ATOM 681 O O . TYR A 1 86 ? -3.972 -2.521 -8.416 1.00 91.75 86 TYR A O 1
ATOM 689 N N . TYR A 1 87 ? -5.347 -1.012 -9.350 1.00 90.44 87 TYR A N 1
ATOM 690 C CA . TYR A 1 87 ? -4.563 -0.875 -10.575 1.00 90.44 87 TYR A CA 1
ATOM 691 C C . TYR A 1 87 ? -3.460 0.166 -10.409 1.00 90.44 87 TYR A C 1
ATOM 693 O O . TYR A 1 87 ? -3.703 1.256 -9.888 1.00 90.44 87 TYR A O 1
ATOM 701 N N . LEU A 1 88 ? -2.272 -0.142 -10.928 1.00 90.06 88 LEU A N 1
ATOM 702 C CA . LEU A 1 88 ? -1.202 0.838 -11.065 1.00 90.06 88 LEU A CA 1
ATOM 703 C C . LEU A 1 88 ? -1.544 1.844 -12.167 1.00 90.06 88 LEU A C 1
ATOM 705 O O . LEU A 1 88 ? -2.005 1.480 -13.252 1.00 90.06 88 LEU A O 1
ATOM 709 N N . VAL A 1 89 ? -1.308 3.116 -11.868 1.00 88.12 89 VAL A N 1
ATOM 710 C CA . VAL A 1 89 ? -1.476 4.224 -12.809 1.00 88.12 89 VAL A CA 1
ATOM 711 C C . VAL A 1 89 ? -0.225 4.401 -13.667 1.00 88.12 89 VAL A C 1
ATOM 713 O O . VAL A 1 89 ? 0.883 4.103 -13.222 1.00 88.12 89 VAL A O 1
ATOM 716 N N . ASP A 1 90 ? -0.399 4.923 -14.880 1.00 88.94 90 ASP A N 1
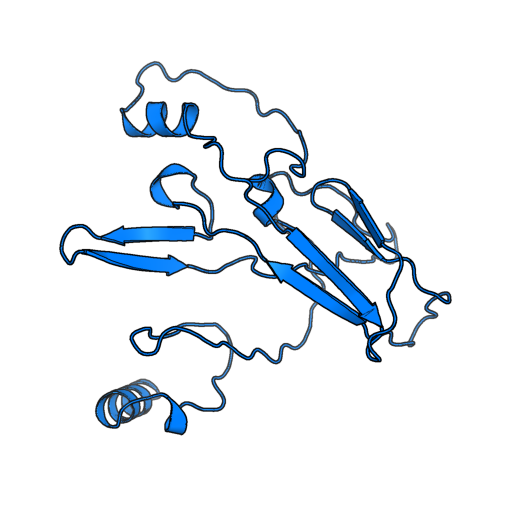ATOM 717 C CA . ASP A 1 90 ? 0.709 5.465 -15.674 1.00 88.94 90 ASP A CA 1
ATOM 718 C C . ASP A 1 90 ? 1.184 6.747 -14.979 1.00 88.94 90 ASP A C 1
ATOM 720 O O . ASP A 1 90 ? 0.493 7.774 -15.012 1.00 88.94 90 ASP A O 1
ATOM 724 N N . ARG A 1 91 ? 2.328 6.680 -14.288 1.00 87.19 91 ARG A N 1
ATOM 725 C CA . ARG A 1 91 ? 2.776 7.773 -13.413 1.00 87.19 91 ARG A CA 1
ATOM 726 C C . ARG A 1 91 ? 3.190 9.012 -14.198 1.00 87.19 91 ARG A C 1
ATOM 728 O O . ARG A 1 91 ? 3.093 10.120 -13.674 1.00 87.19 91 ARG A O 1
ATOM 735 N N . MET A 1 92 ? 3.605 8.839 -15.453 1.00 85.81 92 MET A N 1
ATOM 736 C CA . MET A 1 92 ? 4.016 9.947 -16.315 1.00 85.81 92 MET A CA 1
ATOM 737 C C . MET A 1 92 ? 2.813 10.768 -16.774 1.00 85.81 92 MET A C 1
ATOM 739 O O . MET A 1 92 ? 2.918 11.986 -16.929 1.00 85.81 92 MET A O 1
ATOM 743 N N . LYS A 1 93 ? 1.645 10.127 -16.906 1.00 83.38 93 LYS A N 1
ATOM 744 C CA . LYS A 1 93 ? 0.385 10.800 -17.250 1.00 83.38 93 LYS A CA 1
ATOM 745 C C . LYS A 1 93 ? -0.402 11.265 -16.034 1.00 83.38 93 LYS A C 1
ATOM 747 O O . LYS A 1 93 ? -0.915 12.377 -16.034 1.00 83.38 93 LYS A O 1
ATOM 752 N N . MET A 1 94 ? -0.533 10.429 -15.006 1.00 79.44 94 MET A N 1
ATOM 753 C CA . MET A 1 94 ? -1.413 10.709 -13.864 1.00 79.44 94 MET A CA 1
ATOM 754 C C . MET A 1 94 ? -0.704 11.418 -12.706 1.00 79.44 94 MET A C 1
ATOM 756 O O . MET A 1 94 ? -1.372 11.993 -11.844 1.00 79.44 94 MET A O 1
ATOM 760 N N . GLY A 1 95 ? 0.631 11.420 -12.690 1.00 79.81 95 GLY A N 1
ATOM 761 C CA . GLY A 1 95 ? 1.417 11.891 -11.556 1.00 79.81 95 GLY A CA 1
ATOM 762 C C . GLY A 1 95 ? 1.228 11.016 -10.313 1.00 79.81 95 GLY A C 1
ATOM 763 O O . GLY A 1 95 ? 0.641 9.937 -10.362 1.00 79.81 95 GLY A O 1
ATOM 764 N N . GLY A 1 96 ? 1.716 11.504 -9.174 1.00 79.50 96 GLY A N 1
ATOM 765 C CA . GLY A 1 96 ? 1.723 10.751 -7.919 1.00 79.50 96 GLY A CA 1
ATOM 766 C C . GLY A 1 96 ? 3.050 10.035 -7.667 1.00 79.50 96 GLY A C 1
ATOM 767 O O . GLY A 1 96 ? 3.998 10.136 -8.442 1.00 79.50 96 GLY A O 1
ATOM 768 N N . ARG A 1 97 ? 3.146 9.369 -6.510 1.00 84.25 97 ARG A N 1
ATOM 769 C CA . ARG A 1 97 ? 4.381 8.700 -6.064 1.00 84.25 97 ARG A CA 1
ATOM 770 C C . ARG A 1 97 ? 4.463 7.244 -6.536 1.00 84.25 97 ARG A C 1
ATOM 772 O O . ARG A 1 97 ? 5.564 6.745 -6.746 1.00 84.25 97 ARG A O 1
ATOM 779 N N . GLY A 1 98 ? 3.319 6.572 -6.661 1.00 89.69 98 GLY A N 1
ATOM 780 C CA . GLY A 1 98 ? 3.210 5.204 -7.163 1.00 89.69 98 GLY A CA 1
ATOM 781 C C . GLY A 1 98 ? 2.764 5.152 -8.624 1.00 89.69 98 GLY A C 1
ATOM 782 O O . GLY A 1 98 ? 2.235 6.127 -9.150 1.00 89.69 98 GLY A O 1
ATOM 783 N N . GLY A 1 99 ? 2.980 4.009 -9.267 1.00 92.50 99 GLY A N 1
ATOM 784 C CA . GLY A 1 99 ? 2.590 3.748 -10.651 1.00 92.50 99 GLY A CA 1
ATOM 785 C C . GLY A 1 99 ? 3.696 3.063 -11.445 1.00 92.50 99 GLY A C 1
ATOM 786 O O . GLY A 1 99 ? 4.729 2.686 -10.887 1.00 92.50 99 GLY A O 1
ATOM 787 N N . TYR A 1 100 ? 3.470 2.909 -12.744 1.00 94.06 100 TYR A N 1
ATOM 788 C CA . TYR A 1 100 ? 4.470 2.417 -13.688 1.00 94.06 100 TYR A CA 1
ATOM 789 C C . TYR A 1 100 ? 4.920 3.525 -14.644 1.00 94.06 100 TYR A C 1
ATOM 791 O O . TYR A 1 100 ? 4.193 4.496 -14.871 1.00 94.06 100 TYR A O 1
ATOM 799 N N . GLU A 1 101 ? 6.131 3.385 -15.169 1.00 93.81 101 GLU A N 1
ATOM 800 C CA . GLU A 1 101 ? 6.711 4.238 -16.206 1.00 93.81 101 GLU A CA 1
ATOM 801 C C . GLU A 1 101 ? 7.299 3.366 -17.307 1.00 93.81 101 GLU A C 1
ATOM 803 O O . GLU A 1 101 ? 8.076 2.460 -17.012 1.00 93.81 101 GLU A O 1
ATOM 808 N N . TYR A 1 102 ? 6.933 3.672 -18.549 1.00 93.69 102 TYR A N 1
ATOM 809 C CA . TYR A 1 102 ? 7.390 2.962 -19.736 1.00 93.69 102 TYR A CA 1
ATOM 810 C C . TYR A 1 102 ? 8.668 3.595 -20.299 1.00 93.69 102 TYR A C 1
ATOM 812 O O . TYR A 1 102 ? 8.698 4.802 -20.555 1.00 93.69 102 TYR A O 1
ATOM 820 N N . PHE A 1 103 ? 9.685 2.771 -20.541 1.00 94.75 103 PHE A N 1
ATOM 821 C CA . PHE A 1 103 ? 10.963 3.136 -21.149 1.00 94.75 103 PHE A CA 1
ATOM 822 C C . PHE A 1 103 ? 10.983 2.656 -22.600 1.00 94.75 103 PHE A C 1
ATOM 824 O O . PHE A 1 103 ? 10.993 1.461 -22.893 1.00 94.75 103 PHE A O 1
ATOM 831 N N . ALA A 1 104 ? 10.949 3.598 -23.543 1.00 93.88 104 ALA A N 1
ATOM 832 C CA . ALA A 1 104 ? 10.840 3.274 -24.964 1.00 93.88 104 ALA A CA 1
ATOM 833 C C . ALA A 1 104 ? 12.151 2.729 -25.552 1.00 93.88 104 ALA A C 1
ATOM 835 O O . ALA A 1 104 ? 12.125 2.044 -26.573 1.00 93.88 104 ALA A O 1
ATOM 836 N N . GLU A 1 105 ? 13.282 3.047 -24.925 1.00 95.12 105 GLU A N 1
ATOM 837 C CA . GLU A 1 105 ? 14.624 2.664 -25.357 1.00 95.12 105 GLU A CA 1
ATOM 838 C C . GLU A 1 105 ? 14.831 1.147 -25.342 1.00 95.12 105 GLU A C 1
ATOM 840 O O . GLU A 1 105 ? 15.553 0.619 -26.189 1.00 95.12 105 GLU A O 1
ATOM 845 N N . ASP A 1 106 ? 14.198 0.452 -24.398 1.00 94.12 106 ASP A N 1
ATOM 846 C CA . ASP A 1 106 ? 14.317 -0.995 -24.221 1.00 94.12 106 ASP A CA 1
ATOM 847 C C . ASP A 1 106 ? 12.965 -1.727 -24.140 1.00 94.12 106 ASP A C 1
ATOM 849 O O . ASP A 1 106 ? 12.941 -2.957 -24.100 1.00 94.12 106 ASP A O 1
ATOM 853 N N . GLY A 1 107 ? 11.847 -0.996 -24.196 1.00 93.94 107 GLY A N 1
ATOM 854 C CA . GLY A 1 107 ? 10.496 -1.551 -24.220 1.00 93.94 107 GLY A CA 1
ATOM 855 C C . GLY A 1 107 ? 10.012 -2.081 -22.871 1.00 93.94 107 GLY A C 1
ATOM 856 O O . GLY A 1 107 ? 9.074 -2.879 -22.852 1.00 93.94 107 GLY A O 1
ATOM 857 N N . ASN A 1 108 ? 10.644 -1.672 -21.766 1.00 94.75 108 ASN A N 1
ATOM 858 C CA . ASN A 1 108 ? 10.340 -2.159 -20.421 1.00 94.75 108 ASN A CA 1
ATOM 859 C C . ASN A 1 108 ? 9.551 -1.146 -19.582 1.00 94.75 108 ASN A C 1
ATOM 861 O O . ASN A 1 108 ? 9.592 0.061 -19.811 1.00 94.75 108 ASN A O 1
ATOM 865 N N . ASP A 1 109 ? 8.878 -1.647 -18.545 1.00 95.12 109 ASP A N 1
ATOM 866 C CA . ASP A 1 109 ? 8.199 -0.831 -17.539 1.00 95.12 109 ASP A CA 1
ATOM 867 C C . ASP A 1 109 ? 8.933 -0.886 -16.191 1.00 95.12 109 ASP A C 1
ATOM 869 O O . ASP A 1 109 ? 9.254 -1.959 -15.676 1.00 95.12 109 ASP A O 1
ATOM 873 N N . LEU A 1 110 ? 9.130 0.272 -15.560 1.00 94.75 110 LEU A N 1
ATOM 874 C CA . LEU A 1 110 ? 9.528 0.367 -14.157 1.00 94.75 110 LEU A CA 1
ATOM 875 C C . LEU A 1 110 ? 8.290 0.492 -13.276 1.00 94.75 110 LEU A C 1
ATOM 877 O O . LEU A 1 110 ? 7.541 1.464 -13.374 1.00 94.75 110 LEU A O 1
ATOM 881 N N . TYR A 1 111 ? 8.140 -0.421 -12.323 1.00 95.31 111 TYR A N 1
ATOM 882 C CA . TYR A 1 111 ? 7.043 -0.402 -11.361 1.00 95.31 111 TYR A CA 1
ATOM 883 C C . TYR A 1 111 ? 7.492 0.200 -10.033 1.00 95.31 111 TYR A C 1
ATOM 885 O O . TYR A 1 111 ? 8.392 -0.302 -9.365 1.00 95.31 111 TYR A O 1
ATOM 893 N N . THR A 1 112 ? 6.841 1.282 -9.614 1.00 94.81 112 THR A N 1
ATOM 894 C CA . THR A 1 112 ? 7.069 1.914 -8.313 1.00 94.81 112 THR A CA 1
ATOM 895 C C . THR A 1 112 ? 5.818 1.787 -7.461 1.00 94.81 112 THR A C 1
ATOM 897 O O . THR A 1 112 ? 4.808 2.453 -7.681 1.00 94.81 112 THR A O 1
ATOM 900 N N . ILE A 1 113 ? 5.887 0.910 -6.463 1.00 92.44 113 ILE A N 1
ATOM 901 C CA . ILE A 1 113 ? 4.761 0.583 -5.590 1.00 92.44 113 ILE A CA 1
ATOM 902 C C . ILE A 1 113 ? 4.951 1.316 -4.259 1.00 92.44 113 ILE A C 1
ATOM 904 O O . ILE A 1 113 ? 5.791 0.959 -3.437 1.00 92.44 113 ILE A O 1
ATOM 908 N N . THR A 1 114 ? 4.167 2.371 -4.042 1.00 88.94 114 THR A N 1
ATOM 909 C CA . THR A 1 114 ? 4.156 3.135 -2.784 1.00 88.94 114 THR A CA 1
ATOM 910 C C . THR A 1 114 ? 2.732 3.246 -2.266 1.00 88.94 114 THR A C 1
ATOM 912 O O . THR A 1 114 ? 1.801 2.985 -3.015 1.00 88.94 114 THR A O 1
ATOM 915 N N . GLN A 1 115 ? 2.557 3.588 -0.982 1.00 86.31 115 GLN A N 1
ATOM 916 C CA . GLN A 1 115 ? 1.219 3.746 -0.377 1.00 86.31 115 GLN A CA 1
ATOM 917 C C . GLN A 1 115 ? 0.314 2.513 -0.599 1.00 86.31 115 GLN A C 1
ATOM 919 O O . GLN A 1 115 ? -0.901 2.611 -0.733 1.00 86.31 115 GLN A O 1
ATOM 924 N N . TRP A 1 116 ? 0.942 1.337 -0.623 1.00 84.88 116 TRP A N 1
ATOM 925 C CA . TRP A 1 116 ? 0.452 0.123 -1.278 1.00 84.88 116 TRP A CA 1
ATOM 926 C C . TRP A 1 116 ? -0.533 -0.716 -0.458 1.00 84.88 116 TRP A C 1
ATOM 928 O O . TRP A 1 116 ? -1.019 -1.747 -0.925 1.00 84.88 116 TRP A O 1
ATOM 938 N N . TYR A 1 117 ? -0.834 -0.294 0.770 1.00 90.00 117 TYR A N 1
ATOM 939 C CA . TYR A 1 117 ? -1.750 -0.993 1.666 1.00 90.00 117 TYR A CA 1
ATOM 940 C C . TYR A 1 117 ? -2.671 -0.019 2.410 1.00 90.00 117 TYR A C 1
ATOM 942 O O . TYR A 1 117 ? -2.281 1.124 2.675 1.00 90.00 117 TYR A O 1
ATOM 950 N N . PRO A 1 118 ? -3.891 -0.446 2.791 1.00 88.12 118 PRO A N 1
ATOM 951 C CA . PRO A 1 118 ? -4.727 0.291 3.728 1.00 88.12 118 PRO A CA 1
ATOM 952 C C . PRO A 1 118 ? -4.000 0.476 5.063 1.00 88.12 118 PRO A C 1
ATOM 954 O O . PRO A 1 118 ? -3.697 -0.483 5.769 1.00 88.12 118 PRO A O 1
ATOM 957 N N . ARG A 1 119 ? -3.731 1.730 5.415 1.00 88.50 119 ARG A N 1
ATOM 958 C CA . ARG A 1 119 ? -3.035 2.106 6.650 1.00 88.50 119 ARG A CA 1
ATOM 959 C C . ARG A 1 119 ? -4.030 2.424 7.763 1.00 88.50 119 ARG A C 1
ATOM 961 O O . ARG A 1 119 ? -5.081 3.008 7.503 1.00 88.50 119 ARG A O 1
ATOM 968 N N . LEU A 1 120 ? -3.683 2.060 8.999 1.00 90.12 120 LEU A N 1
ATOM 969 C CA . LEU A 1 120 ? -4.443 2.446 10.188 1.00 90.12 120 LEU A CA 1
ATOM 970 C C . LEU A 1 120 ? -4.223 3.940 10.463 1.00 90.12 120 LEU A C 1
ATOM 972 O O . LEU A 1 120 ? -3.078 4.388 10.523 1.00 90.12 120 LEU A O 1
ATOM 976 N N . CYS A 1 121 ? -5.302 4.709 10.621 1.00 88.94 121 CYS A N 1
ATOM 977 C CA . CYS A 1 121 ? -5.182 6.111 11.008 1.00 88.94 121 CYS A CA 1
ATOM 978 C C . CYS A 1 121 ? -4.818 6.247 12.490 1.00 88.94 121 CYS A C 1
ATOM 980 O O . CYS A 1 121 ? -5.108 5.375 13.307 1.00 88.94 121 CYS A O 1
ATOM 982 N N . VAL A 1 122 ? -4.167 7.353 12.844 1.00 90.19 122 VAL A N 1
ATOM 983 C CA . VAL A 1 122 ? -3.771 7.618 14.231 1.00 90.19 122 VAL A CA 1
ATOM 984 C C . VAL A 1 122 ? -5.006 7.846 15.100 1.00 90.19 122 VAL A C 1
ATOM 986 O O . VAL A 1 122 ? -5.904 8.605 14.735 1.00 90.19 122 VAL A O 1
ATOM 989 N N . TYR A 1 123 ? -5.016 7.218 16.274 1.00 88.31 123 TYR A N 1
ATOM 990 C CA . TYR A 1 123 ? -5.868 7.607 17.391 1.00 88.31 123 TYR A CA 1
ATOM 991 C C . TYR A 1 123 ? -5.036 8.449 18.359 1.00 88.31 123 TYR A C 1
ATOM 993 O O . TYR A 1 123 ? -4.094 7.924 18.956 1.00 88.31 123 TYR A O 1
ATOM 1001 N N . SER A 1 124 ? -5.349 9.738 18.502 1.00 86.38 124 SER A N 1
ATOM 1002 C CA . SER A 1 124 ? -4.718 10.595 19.510 1.00 86.38 124 SER A CA 1
ATOM 1003 C C . SER A 1 124 ? -5.573 10.692 20.773 1.00 86.38 124 SER A C 1
ATOM 1005 O O . SER A 1 124 ? -6.796 10.559 20.746 1.00 86.38 124 SER A O 1
ATOM 1007 N N . ASP A 1 125 ? -4.912 10.944 21.896 1.00 82.88 125 ASP A N 1
ATOM 1008 C CA . ASP A 1 125 ? -5.514 11.148 23.214 1.00 82.88 125 ASP A CA 1
ATOM 1009 C C . ASP A 1 125 ? -6.449 12.368 23.279 1.00 82.88 125 ASP A C 1
ATOM 1011 O O . ASP A 1 125 ? -7.448 12.342 23.994 1.00 82.88 125 ASP A O 1
ATOM 1015 N N . ASN A 1 126 ? -6.156 13.417 22.509 1.00 85.62 126 ASN A N 1
ATOM 1016 C CA . ASN A 1 126 ? -6.893 14.681 22.524 1.00 85.62 126 ASN A CA 1
ATOM 1017 C C . ASN A 1 126 ? -7.961 14.836 21.423 1.00 85.62 126 ASN A C 1
ATOM 1019 O O . ASN A 1 126 ? -8.911 15.594 21.609 1.00 85.62 126 ASN A O 1
ATOM 1023 N N . GLN A 1 127 ? -7.813 14.167 20.275 1.00 85.62 127 GLN A N 1
ATOM 1024 C CA . GLN A 1 127 ? -8.675 14.338 19.093 1.00 85.62 127 GLN A CA 1
ATOM 1025 C C . GLN A 1 127 ? -9.342 13.027 18.652 1.00 85.62 127 GLN A C 1
ATOM 1027 O O . GLN A 1 127 ? -10.203 13.049 17.771 1.00 85.62 127 GLN A O 1
ATOM 1032 N N . GLY A 1 128 ? -8.995 11.894 19.271 1.00 89.00 128 GLY A N 1
ATOM 1033 C CA . GLY A 1 128 ? -9.499 10.579 18.890 1.00 89.00 128 GLY A CA 1
ATOM 1034 C C . GLY A 1 128 ? -8.967 10.137 17.525 1.00 89.00 128 GLY A C 1
ATOM 1035 O O . GLY A 1 128 ? -7.819 10.401 17.173 1.00 89.00 128 GLY A O 1
ATOM 1036 N N . TRP A 1 129 ? -9.795 9.435 16.745 1.00 89.31 129 TRP A N 1
ATOM 1037 C CA . TRP A 1 129 ? -9.413 8.966 15.409 1.00 89.31 129 TRP A CA 1
ATOM 1038 C C . TRP A 1 129 ? -9.244 10.124 14.421 1.00 89.31 129 TRP A C 1
ATOM 1040 O O . TRP A 1 129 ? -10.185 10.872 14.153 1.00 89.31 129 TRP A O 1
ATOM 1050 N N . GLN A 1 130 ? -8.078 10.198 13.781 1.00 89.06 130 GLN A N 1
ATOM 1051 C CA . GLN A 1 130 ? -7.828 11.112 12.673 1.00 89.06 130 GLN A CA 1
ATOM 1052 C C . GLN A 1 130 ? -8.582 10.621 11.426 1.00 89.06 130 GLN A C 1
ATOM 1054 O O . GLN A 1 130 ? -8.175 9.686 10.743 1.00 89.06 130 GLN A O 1
ATOM 1059 N N . ASN A 1 131 ? -9.732 11.236 11.151 1.00 87.81 131 ASN A N 1
ATOM 1060 C CA . ASN A 1 131 ? -10.693 10.800 10.130 1.00 87.81 131 ASN A CA 1
ATOM 1061 C C . ASN A 1 131 ? -10.824 11.769 8.939 1.00 87.81 131 ASN A C 1
ATOM 1063 O O . ASN A 1 131 ? -11.781 11.680 8.163 1.00 87.81 131 ASN A O 1
ATOM 1067 N N . LYS A 1 132 ? -9.870 12.697 8.781 1.00 88.44 132 LYS A N 1
ATOM 1068 C CA . LYS A 1 132 ? -9.807 13.585 7.614 1.00 88.44 132 LYS A CA 1
ATOM 1069 C C . LYS A 1 132 ? -9.504 12.770 6.356 1.00 88.44 132 LYS A C 1
ATOM 1071 O O . LYS A 1 132 ? -8.661 11.879 6.374 1.00 88.44 132 LYS A O 1
ATOM 1076 N N . GLN A 1 133 ? -10.199 13.091 5.270 1.00 88.62 133 GLN A N 1
ATOM 1077 C CA . GLN A 1 133 ? -10.021 12.417 3.985 1.00 88.62 133 GLN A CA 1
ATOM 1078 C C . GLN A 1 133 ? -8.684 12.813 3.350 1.00 88.62 133 GLN A C 1
ATOM 1080 O O . GLN A 1 133 ? -8.237 13.951 3.496 1.00 88.62 133 GLN A O 1
ATOM 1085 N N . PHE A 1 134 ? -8.069 11.884 2.623 1.00 86.50 134 PHE A N 1
ATOM 1086 C CA . PHE A 1 134 ? -6.832 12.142 1.902 1.00 86.50 134 PHE A CA 1
ATOM 1087 C C . PHE A 1 134 ? -7.127 12.906 0.609 1.00 86.50 134 PHE A C 1
ATOM 1089 O O . PHE A 1 134 ? -7.903 12.456 -0.230 1.00 86.50 134 PHE A O 1
ATOM 1096 N N . THR A 1 135 ? -6.508 14.074 0.450 1.00 82.31 135 THR A N 1
ATOM 1097 C CA . THR A 1 135 ? -6.774 14.999 -0.664 1.00 82.31 135 THR A CA 1
ATOM 1098 C C . THR A 1 135 ? -5.689 14.977 -1.744 1.00 82.31 135 THR A C 1
ATOM 1100 O O . THR A 1 135 ? -5.686 15.833 -2.623 1.00 82.31 135 THR A O 1
ATOM 1103 N N . GLY A 1 136 ? -4.749 14.031 -1.668 1.00 78.19 136 GLY A N 1
ATOM 1104 C CA . GLY A 1 136 ? -3.655 13.849 -2.627 1.00 78.19 136 GLY A CA 1
ATOM 1105 C C . GLY A 1 136 ? -2.367 14.621 -2.322 1.00 78.19 136 GLY A C 1
ATOM 1106 O O . GLY A 1 136 ? -1.296 14.217 -2.761 1.00 78.19 136 GLY A O 1
ATOM 1107 N N . THR A 1 137 ? -2.442 15.699 -1.536 1.00 75.06 137 THR A N 1
ATOM 1108 C CA . THR A 1 137 ? -1.301 16.602 -1.263 1.00 75.06 137 THR A CA 1
ATOM 1109 C C . THR A 1 137 ? -0.961 16.774 0.219 1.00 75.06 137 THR A C 1
ATOM 1111 O O . THR A 1 137 ? -0.010 17.478 0.550 1.00 75.06 137 THR A O 1
ATOM 1114 N N . GLY A 1 138 ? -1.720 16.152 1.124 1.00 71.88 138 GLY A N 1
ATOM 1115 C CA . GLY A 1 138 ? -1.450 16.192 2.563 1.00 71.88 138 GLY A CA 1
ATOM 1116 C C . GLY A 1 138 ? -0.479 15.100 3.010 1.00 71.88 138 GLY A C 1
ATOM 1117 O O . GLY A 1 138 ? -0.524 13.985 2.502 1.00 71.88 138 GLY A O 1
ATOM 1118 N N . GLU A 1 139 ? 0.358 15.394 4.002 1.00 73.50 139 GLU A N 1
ATOM 1119 C CA . GLU A 1 139 ? 1.144 14.362 4.686 1.00 73.50 139 GLU A CA 1
ATOM 1120 C C . GLU A 1 139 ? 0.282 13.569 5.682 1.00 73.50 139 GLU A C 1
ATOM 1122 O O . GLU A 1 139 ? -0.738 14.046 6.191 1.00 73.50 139 GLU A O 1
ATOM 1127 N N . PHE A 1 140 ? 0.686 12.327 5.947 1.00 74.31 140 PHE A N 1
ATOM 1128 C CA . PHE A 1 140 ? -0.092 11.376 6.742 1.00 74.31 140 PHE A CA 1
ATOM 1129 C C . PHE A 1 140 ? 0.273 11.445 8.228 1.00 74.31 140 PHE A C 1
ATOM 1131 O O . PHE A 1 140 ? 1.449 11.429 8.588 1.00 74.31 140 PHE A O 1
ATOM 1138 N N . ALA A 1 141 ? -0.731 11.402 9.106 1.00 76.06 141 ALA A N 1
ATOM 1139 C CA . ALA A 1 141 ? -0.514 11.031 10.500 1.00 76.06 141 ALA A CA 1
ATOM 1140 C C . ALA A 1 141 ? -0.485 9.498 10.582 1.00 76.06 141 ALA A C 1
ATOM 1142 O O . ALA A 1 141 ? -1.508 8.849 10.357 1.00 76.06 141 ALA A O 1
ATOM 1143 N N . LEU A 1 142 ? 0.684 8.921 10.864 1.00 77.88 142 LEU A N 1
ATOM 1144 C CA . LEU A 1 142 ? 0.884 7.471 10.909 1.00 77.88 142 LEU A CA 1
ATOM 1145 C C . LEU A 1 142 ? 1.312 7.012 12.298 1.00 77.88 142 LEU A C 1
ATOM 1147 O O . LEU A 1 142 ? 2.091 7.676 12.980 1.00 77.88 142 LEU A O 1
ATOM 1151 N N . THR A 1 143 ? 0.828 5.837 12.691 1.00 82.31 143 THR A N 1
ATOM 1152 C CA . THR A 1 143 ? 1.367 5.102 13.835 1.00 82.31 143 THR A CA 1
ATOM 1153 C C . THR A 1 143 ? 2.592 4.305 13.406 1.00 82.31 143 THR A C 1
ATOM 1155 O O . THR A 1 143 ? 2.607 3.724 12.319 1.00 82.31 143 THR A O 1
ATOM 1158 N N . PHE A 1 144 ? 3.593 4.208 14.278 1.00 86.31 144 PHE A N 1
ATOM 1159 C CA . PHE A 1 144 ? 4.703 3.283 14.068 1.00 86.31 144 PHE A CA 1
ATOM 1160 C C . PHE A 1 144 ? 4.231 1.831 14.174 1.00 86.31 144 PHE A C 1
ATOM 1162 O O . PHE A 1 144 ? 3.357 1.500 14.976 1.00 86.31 144 PHE A O 1
ATOM 1169 N N . GLY A 1 145 ? 4.831 0.963 13.367 1.00 88.00 145 GLY A N 1
ATOM 1170 C CA . GLY A 1 145 ? 4.543 -0.463 13.353 1.00 88.00 145 GLY A CA 1
ATOM 1171 C C . GLY A 1 145 ? 5.719 -1.253 12.797 1.00 88.00 145 GLY A C 1
ATOM 1172 O O . GLY A 1 145 ? 6.532 -0.725 12.040 1.00 88.00 145 GLY A O 1
ATOM 1173 N N . ASN A 1 146 ? 5.792 -2.523 13.185 1.00 92.25 146 ASN A N 1
ATOM 1174 C CA . ASN A 1 146 ? 6.734 -3.480 12.616 1.00 92.25 146 ASN A CA 1
ATOM 1175 C C . ASN A 1 146 ? 6.049 -4.228 11.476 1.00 92.25 146 ASN A C 1
ATOM 1177 O O . ASN A 1 146 ? 4.886 -4.616 11.601 1.00 92.25 146 ASN A O 1
ATOM 1181 N N . PHE A 1 147 ? 6.781 -4.462 10.391 1.00 93.12 147 PHE A N 1
ATOM 1182 C CA . PHE A 1 147 ? 6.245 -5.096 9.195 1.00 93.12 147 PHE A CA 1
ATOM 1183 C C . PHE A 1 147 ? 7.007 -6.375 8.879 1.00 93.12 147 PHE A C 1
ATOM 1185 O O . PHE A 1 147 ? 8.236 -6.392 8.837 1.00 93.12 147 PHE A O 1
ATOM 1192 N N . THR A 1 148 ? 6.254 -7.431 8.598 1.00 95.50 148 THR A N 1
ATOM 1193 C CA . THR A 1 148 ? 6.747 -8.612 7.895 1.00 95.50 148 THR A CA 1
ATOM 1194 C C . THR A 1 148 ? 6.057 -8.621 6.545 1.00 95.50 148 THR A C 1
ATOM 1196 O O . THR A 1 148 ? 4.832 -8.710 6.480 1.00 95.50 148 THR A O 1
ATOM 1199 N N . VAL A 1 149 ? 6.835 -8.467 5.477 1.00 95.19 149 VAL A N 1
ATOM 1200 C CA . VAL A 1 149 ? 6.314 -8.326 4.116 1.00 95.19 149 VAL A CA 1
ATOM 1201 C C . VAL A 1 149 ? 6.804 -9.501 3.286 1.00 95.19 149 VAL A C 1
ATOM 1203 O O . VAL A 1 149 ? 8.001 -9.776 3.241 1.00 95.19 149 VAL A O 1
ATOM 1206 N N . SER A 1 150 ? 5.871 -10.187 2.633 1.00 95.19 150 SER A N 1
ATOM 1207 C CA . SER A 1 150 ? 6.164 -11.173 1.597 1.00 95.19 150 SER A CA 1
ATOM 1208 C C . SER A 1 150 ? 5.702 -10.605 0.262 1.00 95.19 150 SER A C 1
ATOM 1210 O O . SER A 1 150 ? 4.610 -10.046 0.174 1.00 95.19 150 SER A O 1
ATOM 1212 N N . MET A 1 151 ? 6.552 -10.704 -0.755 1.00 94.00 151 MET A N 1
ATOM 1213 C CA . MET A 1 151 ? 6.297 -10.171 -2.089 1.00 94.00 151 MET A CA 1
ATOM 1214 C C . MET A 1 151 ? 6.473 -11.300 -3.094 1.00 94.00 151 MET A C 1
ATOM 1216 O O . MET A 1 151 ? 7.511 -11.956 -3.115 1.00 94.00 151 MET A O 1
ATOM 1220 N N . THR A 1 152 ? 5.448 -11.527 -3.909 1.00 94.44 152 THR A N 1
ATOM 1221 C CA . THR A 1 152 ? 5.519 -12.406 -5.078 1.00 94.44 152 THR A CA 1
ATOM 1222 C C . THR A 1 152 ? 5.471 -11.519 -6.310 1.00 94.44 152 THR A C 1
ATOM 1224 O O . THR A 1 152 ? 4.528 -10.748 -6.472 1.00 94.44 152 THR A O 1
ATOM 1227 N N . VAL A 1 153 ? 6.502 -11.603 -7.141 1.00 93.88 153 VAL A N 1
ATOM 1228 C CA . VAL A 1 153 ? 6.661 -10.808 -8.364 1.00 93.88 153 VAL A CA 1
ATOM 1229 C C . VAL A 1 153 ? 7.038 -11.736 -9.524 1.00 93.88 153 VAL A C 1
ATOM 1231 O O . VAL A 1 153 ? 7.465 -12.866 -9.264 1.00 93.88 153 VAL A O 1
ATOM 1234 N N . PRO A 1 154 ? 6.876 -11.308 -10.789 1.00 94.19 154 PRO A N 1
ATOM 1235 C CA . PRO A 1 154 ? 7.399 -12.056 -11.927 1.00 94.19 154 PRO A CA 1
ATOM 1236 C C . PRO A 1 154 ? 8.901 -12.342 -11.778 1.00 94.19 154 PRO A C 1
ATOM 1238 O O . PRO A 1 154 ? 9.642 -11.552 -11.196 1.00 94.19 154 PRO A O 1
ATOM 1241 N N . ALA A 1 155 ? 9.347 -13.493 -12.282 1.00 91.06 155 ALA A N 1
ATOM 1242 C CA . ALA A 1 155 ? 10.700 -14.002 -12.034 1.00 91.06 155 ALA A CA 1
ATOM 1243 C C . ALA A 1 155 ? 11.821 -13.166 -12.683 1.00 91.06 155 ALA A C 1
ATOM 1245 O O . ALA A 1 155 ? 12.983 -13.311 -12.319 1.00 91.06 155 ALA A O 1
ATOM 1246 N N . ASP A 1 156 ? 11.476 -12.318 -13.646 1.00 90.94 156 ASP A N 1
ATOM 1247 C CA . ASP A 1 156 ? 12.363 -11.392 -14.350 1.00 90.94 156 ASP A CA 1
ATOM 1248 C C . ASP A 1 156 ? 12.468 -10.013 -13.670 1.00 90.94 156 ASP A C 1
ATOM 1250 O O . ASP A 1 156 ? 13.171 -9.135 -14.165 1.00 90.94 156 ASP A O 1
ATOM 1254 N N . HIS A 1 157 ? 11.803 -9.811 -12.527 1.00 92.19 157 HIS A N 1
ATOM 1255 C CA . HIS A 1 157 ? 11.853 -8.562 -11.772 1.00 92.19 157 HIS A CA 1
ATOM 1256 C C . HIS A 1 157 ? 12.811 -8.641 -10.580 1.00 92.19 157 HIS A C 1
ATOM 1258 O O . HIS A 1 157 ? 12.827 -9.608 -9.818 1.00 92.19 157 HIS A O 1
ATOM 1264 N N . VAL A 1 158 ? 13.537 -7.545 -10.348 1.00 91.00 158 VAL A N 1
ATOM 1265 C CA . VAL A 1 158 ? 14.315 -7.324 -9.123 1.00 91.00 158 VAL A CA 1
ATOM 1266 C C . VAL A 1 158 ? 13.566 -6.345 -8.226 1.00 91.00 158 VAL A C 1
ATOM 1268 O O . VAL A 1 158 ? 13.170 -5.263 -8.655 1.00 91.00 158 VAL A O 1
ATOM 1271 N N . VAL A 1 159 ? 13.380 -6.710 -6.956 1.00 93.38 159 VAL A N 1
ATOM 1272 C CA . VAL A 1 159 ? 12.687 -5.866 -5.975 1.00 93.38 159 VAL A CA 1
ATOM 1273 C C . VAL A 1 159 ? 13.690 -5.049 -5.173 1.00 93.38 159 VAL A C 1
ATOM 1275 O O . VAL A 1 159 ? 14.590 -5.594 -4.536 1.00 93.38 159 VAL A O 1
ATOM 1278 N N . MET A 1 160 ? 13.470 -3.737 -5.129 1.00 91.94 160 MET A N 1
ATOM 1279 C CA . MET A 1 160 ? 14.148 -2.821 -4.216 1.00 91.94 160 MET A CA 1
ATOM 1280 C C . MET A 1 160 ? 13.131 -2.267 -3.222 1.00 91.94 160 MET A C 1
ATOM 1282 O O . MET A 1 160 ? 12.118 -1.692 -3.614 1.00 91.94 160 MET A O 1
ATOM 1286 N N . SER A 1 161 ? 13.380 -2.454 -1.927 1.00 92.94 161 SER A N 1
ATOM 1287 C CA . SER A 1 161 ? 12.459 -2.034 -0.869 1.00 92.94 161 SER A CA 1
ATOM 1288 C C . SER A 1 161 ? 13.207 -1.658 0.406 1.00 92.94 161 SER A C 1
ATOM 1290 O O . SER A 1 161 ? 14.370 -2.012 0.598 1.00 92.94 161 SER A O 1
ATOM 1292 N N . THR A 1 162 ? 12.526 -0.936 1.290 1.00 91.50 162 THR A N 1
ATOM 1293 C CA . THR A 1 162 ? 13.006 -0.647 2.643 1.00 91.50 162 THR A CA 1
ATOM 1294 C C . THR A 1 162 ? 12.949 -1.891 3.528 1.00 91.50 162 THR A C 1
ATOM 1296 O O . THR A 1 162 ? 12.036 -2.707 3.401 1.00 91.50 162 THR A O 1
ATOM 1299 N N . GLY A 1 163 ? 13.851 -1.974 4.506 1.00 92.69 163 GLY A N 1
ATOM 1300 C CA . GLY A 1 163 ? 13.923 -3.078 5.464 1.00 92.69 163 GLY A CA 1
ATOM 1301 C C . GLY A 1 163 ? 15.050 -4.056 5.141 1.00 92.69 163 GLY A C 1
ATOM 1302 O O . GLY A 1 163 ? 15.949 -3.752 4.362 1.00 92.69 163 GLY A O 1
ATOM 1303 N N . GLN A 1 164 ? 15.016 -5.229 5.772 1.00 92.62 164 GLN A N 1
ATOM 1304 C CA . GLN A 1 164 ? 16.023 -6.272 5.589 1.00 92.62 164 GLN A CA 1
ATOM 1305 C C . GLN A 1 164 ? 15.402 -7.469 4.872 1.00 92.62 164 GLN A C 1
ATOM 1307 O O . GLN A 1 164 ? 14.527 -8.141 5.425 1.00 92.62 164 GLN A O 1
ATOM 1312 N N . CYS A 1 165 ? 15.870 -7.762 3.659 1.00 93.75 165 CYS A N 1
ATOM 1313 C CA . CYS A 1 165 ? 15.464 -8.966 2.942 1.00 93.75 165 CYS A CA 1
ATOM 1314 C C . CYS A 1 165 ? 15.943 -10.214 3.695 1.00 93.75 165 CYS A C 1
ATOM 1316 O O . CYS A 1 165 ? 17.109 -10.315 4.082 1.00 93.75 165 CYS A O 1
ATOM 1318 N N . GLN A 1 166 ? 15.030 -11.160 3.904 1.00 95.25 166 GLN A N 1
ATOM 1319 C CA . GLN A 1 166 ? 15.279 -12.354 4.715 1.00 95.25 166 GLN A CA 1
ATOM 1320 C C . GLN A 1 166 ? 15.739 -13.559 3.880 1.00 95.25 166 GLN A C 1
ATOM 1322 O O . GLN A 1 166 ? 16.215 -14.542 4.439 1.00 95.25 166 GLN A O 1
ATOM 1327 N N . ASN A 1 167 ? 15.608 -13.507 2.551 1.00 94.50 167 ASN A N 1
ATOM 1328 C CA . ASN A 1 167 ? 15.802 -14.659 1.668 1.00 94.50 167 ASN A CA 1
ATOM 1329 C C . ASN A 1 167 ? 16.710 -14.373 0.459 1.00 94.50 167 ASN A C 1
ATOM 1331 O O . ASN A 1 167 ? 16.571 -15.037 -0.564 1.00 94.50 167 ASN A O 1
ATOM 1335 N N . TYR A 1 168 ? 17.676 -13.449 0.568 1.00 93.38 168 TYR A N 1
ATOM 1336 C CA . TYR A 1 168 ? 18.603 -13.118 -0.532 1.00 93.38 168 TYR A CA 1
ATOM 1337 C C . TYR A 1 168 ? 19.266 -14.343 -1.176 1.00 93.38 168 TYR A C 1
ATOM 1339 O O . TYR A 1 168 ? 19.339 -14.422 -2.395 1.00 93.38 168 TYR A O 1
ATOM 1347 N N . GLN A 1 169 ? 19.688 -15.326 -0.375 1.00 92.38 169 GLN A N 1
ATOM 1348 C CA . GLN A 1 169 ? 20.321 -16.556 -0.875 1.00 92.38 169 GLN A CA 1
ATOM 1349 C C . GLN A 1 169 ? 19.408 -17.402 -1.776 1.00 92.38 169 GLN A C 1
ATOM 1351 O O . GLN A 1 169 ? 19.904 -18.228 -2.532 1.00 92.38 169 GLN A O 1
ATOM 1356 N N . GLN A 1 170 ? 18.088 -17.231 -1.665 1.00 92.94 170 GLN A N 1
ATOM 1357 C CA . GLN A 1 170 ? 17.099 -17.977 -2.443 1.00 92.94 170 GLN A CA 1
ATOM 1358 C C . GLN A 1 170 ? 16.702 -17.248 -3.731 1.00 92.94 170 GLN A C 1
ATOM 1360 O O . GLN A 1 170 ? 16.215 -17.894 -4.651 1.00 92.94 170 GLN A O 1
ATOM 1365 N N . VAL A 1 171 ? 16.863 -15.919 -3.780 1.00 93.06 171 VAL A N 1
ATOM 1366 C CA . VAL A 1 171 ? 16.318 -15.079 -4.862 1.00 93.06 171 VAL A CA 1
ATOM 1367 C C . VAL A 1 171 ? 17.381 -14.402 -5.721 1.00 93.06 171 VAL A C 1
ATOM 1369 O O . VAL A 1 171 ? 17.086 -14.043 -6.852 1.00 93.06 171 VAL A O 1
ATOM 1372 N N . LEU A 1 172 ? 18.604 -14.225 -5.215 1.00 92.81 172 LEU A N 1
ATOM 1373 C CA . LEU A 1 172 ? 19.701 -13.654 -5.993 1.00 92.81 172 LEU A CA 1
ATOM 1374 C C . LEU A 1 172 ? 20.488 -14.749 -6.711 1.00 92.81 172 LEU A C 1
ATOM 1376 O O . LEU A 1 172 ? 20.817 -15.787 -6.132 1.00 92.81 172 LEU A O 1
ATOM 1380 N N . SER A 1 173 ? 20.882 -14.475 -7.952 1.00 93.25 173 SER A N 1
ATOM 1381 C CA . SER A 1 173 ? 21.881 -15.276 -8.654 1.00 93.25 173 SER A CA 1
ATOM 1382 C C . SER A 1 173 ? 23.247 -15.204 -7.949 1.00 93.25 173 SER A C 1
ATOM 1384 O O . SER A 1 173 ? 23.528 -14.256 -7.204 1.00 93.25 173 SER A O 1
ATOM 1386 N N . PRO A 1 174 ? 24.171 -16.146 -8.219 1.00 95.44 174 PRO A N 1
ATOM 1387 C CA . PRO A 1 174 ? 25.515 -16.104 -7.640 1.00 95.44 174 PRO A CA 1
ATOM 1388 C C . PRO A 1 174 ? 26.267 -14.791 -7.917 1.00 95.44 174 PRO A C 1
ATOM 1390 O O . PRO A 1 174 ? 26.975 -14.278 -7.048 1.00 95.44 174 PRO A O 1
ATOM 1393 N N . THR A 1 175 ? 26.094 -14.217 -9.113 1.00 95.69 175 THR A N 1
ATOM 1394 C CA . THR A 1 175 ? 26.715 -12.939 -9.495 1.00 95.69 175 THR A CA 1
ATOM 1395 C C . THR A 1 175 ? 26.133 -11.768 -8.706 1.00 95.69 175 THR A C 1
ATOM 1397 O O . THR A 1 175 ? 26.888 -10.928 -8.213 1.00 95.69 175 THR A O 1
ATOM 1400 N N . GLU A 1 176 ? 24.810 -11.704 -8.561 1.00 94.38 176 GLU A N 1
ATOM 1401 C CA . GLU A 1 176 ? 24.135 -10.655 -7.787 1.00 94.38 176 GLU A CA 1
ATOM 1402 C C . GLU A 1 176 ? 24.472 -10.760 -6.303 1.00 94.38 176 GLU A C 1
ATOM 1404 O O . GLU A 1 176 ? 24.805 -9.752 -5.686 1.00 94.38 176 GLU A O 1
ATOM 1409 N N . ME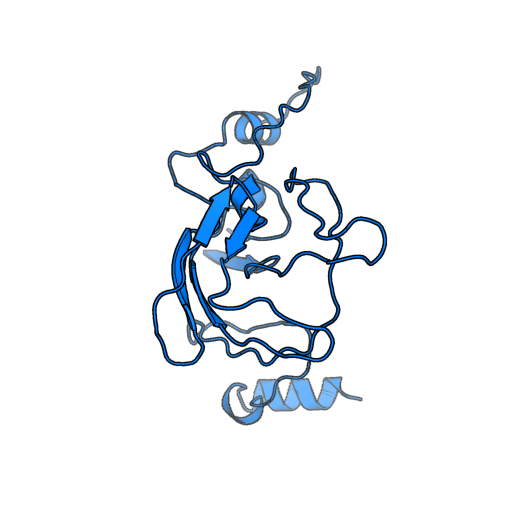T A 1 177 ? 24.490 -11.975 -5.749 1.00 94.56 177 MET A N 1
ATOM 1410 C CA . MET A 1 177 ? 24.865 -12.207 -4.355 1.00 94.56 177 MET A CA 1
ATOM 1411 C C . MET A 1 177 ? 26.299 -11.743 -4.072 1.00 94.56 177 MET A C 1
ATOM 1413 O O . MET A 1 177 ? 26.553 -11.099 -3.053 1.00 94.56 177 MET A O 1
ATOM 1417 N N . LYS A 1 178 ? 27.238 -12.000 -4.995 1.00 95.56 178 LYS A N 1
ATOM 1418 C CA . LYS A 1 178 ? 28.617 -11.502 -4.888 1.00 95.56 178 LYS A CA 1
ATOM 1419 C C . LYS A 1 178 ? 28.671 -9.971 -4.889 1.00 95.56 178 LYS A C 1
ATOM 1421 O O . LYS A 1 178 ? 29.378 -9.392 -4.069 1.00 95.56 178 LYS A O 1
ATOM 1426 N N . ARG A 1 179 ? 27.931 -9.312 -5.788 1.00 95.19 179 ARG A N 1
ATOM 1427 C CA . ARG A 1 179 ? 27.859 -7.838 -5.853 1.00 95.19 179 ARG A CA 1
ATOM 1428 C C . ARG A 1 179 ? 27.229 -7.247 -4.593 1.00 95.19 179 ARG A C 1
ATOM 1430 O O . ARG A 1 179 ? 27.751 -6.274 -4.061 1.00 95.19 179 ARG A O 1
ATOM 1437 N N . TRP A 1 180 ? 26.161 -7.864 -4.090 1.00 92.50 180 TRP A N 1
ATOM 1438 C CA . TRP A 1 180 ? 25.522 -7.477 -2.836 1.00 92.50 180 TRP A CA 1
ATOM 1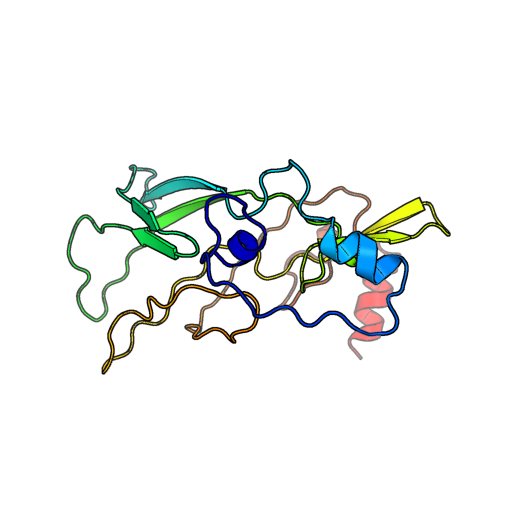439 C C . TRP A 1 180 ? 26.513 -7.525 -1.670 1.00 92.50 180 TRP A C 1
ATOM 1441 O O . TRP A 1 180 ? 26.664 -6.532 -0.970 1.00 92.50 180 TRP A O 1
ATOM 1451 N N . GLN A 1 181 ? 27.243 -8.634 -1.505 1.00 93.50 181 GLN A N 1
ATOM 1452 C CA . GLN A 1 181 ? 28.252 -8.781 -0.448 1.00 93.50 181 GLN A CA 1
ATOM 1453 C C . GLN A 1 181 ? 29.379 -7.747 -0.551 1.00 93.50 181 GLN A C 1
ATOM 1455 O O . GLN A 1 181 ? 29.843 -7.252 0.471 1.00 93.50 181 GLN A O 1
ATOM 1460 N N . GLN A 1 182 ? 29.815 -7.410 -1.768 1.00 95.56 182 GLN A N 1
ATOM 1461 C CA . GLN A 1 182 ? 30.824 -6.370 -1.983 1.00 95.56 182 GLN A CA 1
ATOM 1462 C C . GLN A 1 182 ? 30.322 -4.985 -1.566 1.00 95.56 182 GLN A C 1
ATOM 1464 O O . GLN A 1 182 ? 31.086 -4.236 -0.975 1.00 95.56 182 GLN A O 1
ATOM 1469 N N . ALA A 1 183 ? 29.052 -4.670 -1.829 1.00 93.69 183 ALA A N 1
ATOM 1470 C CA . ALA A 1 183 ? 28.443 -3.381 -1.504 1.00 93.69 183 ALA A CA 1
ATOM 1471 C C . ALA A 1 183 ? 28.108 -3.191 -0.009 1.00 93.69 183 ALA A C 1
ATOM 1473 O O . ALA A 1 183 ? 27.647 -2.120 0.374 1.00 93.69 183 ALA A O 1
ATOM 1474 N N . GLN A 1 184 ? 28.281 -4.220 0.830 1.00 87.44 184 GLN A N 1
ATOM 1475 C CA . GLN A 1 184 ? 28.090 -4.114 2.285 1.00 87.44 184 GLN A CA 1
ATOM 1476 C C . GLN A 1 184 ? 29.297 -3.498 3.016 1.00 87.44 184 GLN A C 1
ATOM 1478 O O . GLN A 1 184 ? 29.158 -3.146 4.187 1.00 87.44 184 GLN A O 1
ATOM 1483 N N . ASN A 1 185 ? 30.457 -3.403 2.354 1.00 69.62 185 ASN A N 1
ATOM 1484 C CA . ASN A 1 185 ? 31.709 -2.858 2.895 1.00 69.62 185 ASN A CA 1
ATOM 1485 C C . ASN A 1 185 ? 32.025 -1.495 2.276 1.00 69.62 185 ASN A C 1
ATOM 1487 O O . ASN A 1 185 ? 32.700 -0.701 2.966 1.00 69.62 185 ASN A O 1
#

pLDDT: mean 87.4, std 9.94, range [55.0, 98.12]

Secondary structure (DSSP, 8-state):
-GGGGG-SSSS--PPPPPP--SS--HHHHHHHH---SS--S-EEEEEEETTS-B-EEEEETTEEEEE-SS---TT----EEEEEE-PPPBHHHH-SSSEEEEETTTTEEEEE--S-SPPPBPEETTTEE--PPP-SSSPP-B------------TTPPP--SS--S-HHHHS-HHHHHHHHHTT-

Radius of gyration: 20.35 Å; chains: 1; bounding box: 50×49×52 Å

Sequence (185 aa):
MDENQHSKTNNAGYENSSSMNKNLTAEAIDRIQGKSDKEYGVNIRKVTTATGTPLKYTIQKTMMRVDLPQPLKPGQRFVFNVDWDYYLVDRMKMGGRGGYEYFAEDGNDLYTITQWYPRLCVYSDNQGWQNKQFTGTGEFALTFGNFTVSMTVPADHVVMSTGQCQNYQQVLSPTEMKRWQQAQN

Foldseek 3Di:
DQFLCLAPPQAPPDDDDDDDDPDADPLNVLLVVPSDPDGFDKDWPAKFFPVRHGWDWDRHRQDIGTDDPDDADPPDDGGMDIDIDGDFDACSRHNDQFHWHADPVVGDIDGDQDPPDDAQADADPPPGGPPDGHNRPDDGRHDDDDDDDDDDDPLPDDDDDDDDDPPCVPNDDPVRVVVVVVVVD